Protein AF-A0AA44LPW7-F1 (afdb_monomer_lite)

Structure (mmCIF, N/CA/C/O backbone):
data_AF-A0AA44LPW7-F1
#
_entry.id   AF-A0AA44LPW7-F1
#
loop_
_atom_site.group_PDB
_atom_site.id
_atom_site.type_symbol
_atom_site.label_atom_id
_atom_site.label_alt_id
_atom_site.label_comp_id
_atom_site.label_asym_id
_atom_site.label_entity_id
_atom_site.label_seq_id
_atom_site.pdbx_PDB_ins_code
_atom_site.Cartn_x
_atom_site.Cartn_y
_atom_site.Cartn_z
_atom_site.occupancy
_atom_site.B_iso_or_equiv
_atom_site.auth_seq_id
_atom_site.auth_comp_id
_atom_site.auth_asym_id
_atom_site.auth_atom_id
_atom_site.pdbx_PDB_model_num
ATOM 1 N N . MET A 1 1 ? -0.218 4.046 -40.6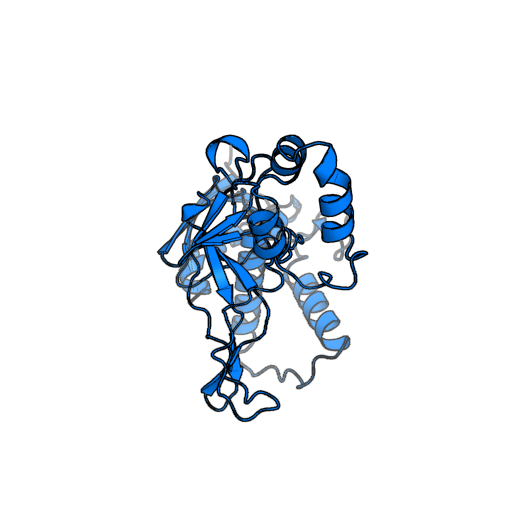38 1.00 47.25 1 MET A N 1
ATOM 2 C CA . MET A 1 1 ? 0.114 4.670 -39.337 1.00 47.25 1 MET A CA 1
ATOM 3 C C . MET A 1 1 ? 0.724 3.594 -38.455 1.00 47.25 1 MET A C 1
ATOM 5 O O . MET A 1 1 ? 0.079 2.575 -38.270 1.00 47.25 1 MET A O 1
ATOM 9 N N . ASN A 1 2 ? 1.957 3.763 -37.973 1.00 62.44 2 ASN A N 1
ATOM 10 C CA . ASN A 1 2 ? 2.559 2.783 -37.062 1.00 62.44 2 ASN A CA 1
ATOM 11 C C . ASN A 1 2 ? 1.964 2.950 -35.661 1.00 62.44 2 ASN A C 1
ATOM 13 O O . ASN A 1 2 ? 2.047 4.033 -35.081 1.00 62.44 2 ASN A O 1
ATOM 17 N N . THR A 1 3 ? 1.390 1.880 -35.116 1.00 84.25 3 THR A N 1
ATOM 18 C CA . THR A 1 3 ? 0.894 1.852 -33.737 1.00 84.25 3 THR A CA 1
ATOM 19 C C . THR A 1 3 ? 2.066 1.608 -32.788 1.00 84.25 3 THR A C 1
ATOM 21 O O . THR A 1 3 ? 2.524 0.477 -32.634 1.00 84.25 3 THR A O 1
ATOM 24 N N . TYR A 1 4 ? 2.570 2.680 -32.173 1.00 91.69 4 TYR A N 1
ATOM 25 C CA . TYR A 1 4 ? 3.691 2.626 -31.225 1.00 91.69 4 TYR A CA 1
ATOM 26 C C . TYR A 1 4 ? 3.268 2.294 -29.788 1.00 91.69 4 TYR A C 1
ATOM 28 O O . TYR A 1 4 ? 4.111 1.960 -28.971 1.00 91.69 4 TYR A O 1
ATOM 36 N N . LEU A 1 5 ? 1.981 2.380 -29.448 1.00 95.00 5 LEU A N 1
ATOM 37 C CA . LEU A 1 5 ? 1.506 2.036 -28.107 1.00 95.00 5 LEU A CA 1
ATOM 38 C C . LEU A 1 5 ? 1.088 0.568 -28.062 1.00 95.00 5 LEU A C 1
ATOM 40 O O . LEU A 1 5 ? 0.190 0.153 -28.796 1.00 95.00 5 LEU A O 1
ATOM 44 N N . LYS A 1 6 ? 1.731 -0.202 -27.188 1.00 95.50 6 LYS A N 1
ATOM 45 C CA . LYS A 1 6 ? 1.516 -1.640 -27.022 1.00 95.50 6 LYS A CA 1
ATOM 46 C C . LYS A 1 6 ? 0.872 -1.917 -25.663 1.00 95.50 6 LYS A C 1
ATOM 48 O O . LYS A 1 6 ? 1.513 -1.651 -24.644 1.00 95.50 6 LYS A O 1
ATOM 53 N N . PRO A 1 7 ? -0.401 -2.351 -25.620 1.00 96.06 7 PRO A N 1
ATOM 54 C CA . PRO A 1 7 ? -1.088 -2.659 -24.373 1.00 96.06 7 PRO A CA 1
ATOM 55 C C . PRO A 1 7 ? -0.791 -4.088 -23.899 1.00 96.06 7 PRO A C 1
ATOM 57 O O . PRO A 1 7 ? -0.703 -5.009 -24.703 1.00 96.06 7 PRO A O 1
ATOM 60 N N . PHE A 1 8 ? -0.719 -4.257 -22.583 1.00 96.19 8 PHE A N 1
ATOM 61 C CA . PHE A 1 8 ? -0.539 -5.512 -21.864 1.00 96.19 8 PHE A CA 1
ATOM 62 C C . PHE A 1 8 ? -1.493 -5.551 -20.668 1.00 96.19 8 PHE A C 1
ATOM 64 O O . PHE A 1 8 ? -1.752 -4.520 -20.042 1.00 96.19 8 PHE A O 1
ATOM 71 N N . GLU A 1 9 ? -1.965 -6.745 -20.324 1.00 95.94 9 GLU A N 1
ATOM 72 C CA . GLU A 1 9 ? -2.738 -7.000 -19.108 1.00 95.94 9 GLU A CA 1
ATOM 73 C C . GLU A 1 9 ? -1.869 -7.779 -18.121 1.00 95.94 9 GLU A C 1
ATOM 75 O O . GLU A 1 9 ? -1.464 -8.912 -18.380 1.00 95.94 9 GLU A O 1
ATOM 80 N N . LEU A 1 10 ? -1.554 -7.154 -16.988 1.00 95.44 10 LEU A N 1
ATOM 81 C CA . LEU A 1 10 ? -0.744 -7.741 -15.929 1.00 95.44 10 LEU A CA 1
ATOM 82 C C . LEU A 1 10 ? -1.655 -8.183 -14.787 1.00 95.44 10 LEU A C 1
ATOM 84 O O . LEU A 1 10 ? -2.284 -7.347 -14.142 1.00 95.44 10 LEU A O 1
ATOM 88 N N . THR A 1 11 ? -1.684 -9.484 -14.499 1.00 95.31 11 THR A N 1
ATOM 89 C CA . THR A 1 11 ? -2.409 -10.035 -13.345 1.00 95.31 11 THR A CA 1
ATOM 90 C C . THR A 1 11 ? -1.422 -10.498 -12.280 1.00 95.31 11 THR A C 1
ATOM 92 O O . THR A 1 11 ? -0.588 -11.365 -12.527 1.00 95.31 11 THR A O 1
ATOM 95 N N . LEU A 1 12 ? -1.525 -9.923 -11.085 1.00 94.50 12 LEU A N 1
ATOM 96 C CA . LEU A 1 12 ? -0.704 -10.248 -9.923 1.00 94.50 12 LEU A CA 1
ATOM 97 C C . LEU A 1 12 ? -1.547 -11.011 -8.905 1.00 94.50 12 LEU A C 1
ATOM 99 O O . LEU A 1 12 ? -2.633 -10.560 -8.547 1.00 94.50 12 LEU A O 1
ATOM 103 N N . ARG A 1 13 ? -1.041 -12.140 -8.406 1.00 95.81 13 ARG A N 1
ATOM 104 C CA . ARG A 1 13 ? -1.690 -12.918 -7.343 1.00 95.81 13 ARG A CA 1
ATOM 105 C C . ARG A 1 13 ? -0.867 -12.848 -6.064 1.00 95.81 13 ARG A C 1
ATOM 107 O O . ARG A 1 13 ? 0.304 -13.223 -6.055 1.00 95.81 13 ARG A O 1
ATOM 114 N N . CYS A 1 14 ? -1.479 -12.403 -4.973 1.00 95.62 14 CYS A N 1
ATOM 115 C CA . CYS A 1 14 ? -0.836 -12.364 -3.664 1.00 95.62 14 CYS A CA 1
ATOM 116 C C . CYS A 1 14 ? -0.626 -13.792 -3.143 1.00 95.62 14 CYS A C 1
ATOM 118 O O . CYS A 1 14 ? -1.591 -14.493 -2.854 1.00 95.62 14 CYS A O 1
ATOM 120 N N . LEU A 1 15 ? 0.623 -14.240 -3.003 1.00 95.31 15 LEU A N 1
ATOM 121 C CA . LEU A 1 15 ? 0.933 -15.534 -2.370 1.00 95.31 15 LEU A CA 1
ATOM 122 C C . LEU A 1 15 ? 1.006 -15.438 -0.839 1.00 95.31 15 LEU A C 1
ATOM 124 O O . LEU A 1 15 ? 0.806 -16.423 -0.138 1.00 95.31 15 LEU A O 1
ATOM 128 N N . GLY A 1 16 ? 1.262 -14.237 -0.325 1.00 94.31 16 GLY A N 1
ATOM 129 C CA . GLY A 1 16 ? 1.290 -13.912 1.095 1.00 94.31 16 GLY A CA 1
ATOM 130 C C . GLY A 1 16 ? 0.658 -12.542 1.354 1.00 94.31 16 GLY A C 1
ATOM 131 O O . GLY A 1 16 ? 0.215 -11.890 0.405 1.00 94.31 16 GLY A O 1
ATOM 132 N N . PRO A 1 17 ? 0.619 -12.088 2.619 1.00 95.38 17 PRO A N 1
ATOM 133 C CA . PRO A 1 17 ? 0.099 -10.770 2.963 1.00 95.38 17 PRO A CA 1
ATOM 134 C C . PRO A 1 17 ? 0.907 -9.644 2.304 1.00 95.38 17 PRO A C 1
ATOM 136 O O . PRO A 1 17 ? 2.122 -9.565 2.492 1.00 95.38 17 PRO A O 1
ATOM 139 N N . VAL A 1 18 ? 0.242 -8.747 1.570 1.00 96.75 18 VAL A N 1
ATOM 140 C CA . VAL A 1 18 ? 0.899 -7.607 0.899 1.00 96.75 18 VAL A CA 1
ATOM 141 C C . VAL A 1 18 ? 0.429 -6.286 1.498 1.00 96.75 18 VAL A C 1
ATOM 143 O O . VAL A 1 18 ? -0.751 -5.959 1.442 1.00 96.75 18 VAL A O 1
ATOM 146 N N . PHE A 1 19 ? 1.359 -5.501 2.042 1.00 96.69 19 PHE A N 1
ATOM 147 C CA . PHE A 1 19 ? 1.084 -4.173 2.595 1.00 96.69 19 PHE A CA 1
ATOM 148 C C . PHE A 1 19 ? 1.517 -3.065 1.630 1.00 96.69 19 PHE A C 1
ATOM 150 O O . PHE A 1 19 ? 2.686 -3.010 1.247 1.00 96.69 19 PHE A O 1
ATOM 157 N N . ILE A 1 20 ? 0.605 -2.142 1.317 1.00 97.12 20 ILE A N 1
ATOM 158 C CA . ILE A 1 20 ? 0.892 -0.881 0.622 1.00 97.12 20 ILE A CA 1
ATOM 159 C C . ILE A 1 20 ? 0.291 0.240 1.468 1.00 97.12 20 ILE A C 1
ATOM 161 O O . ILE A 1 20 ? -0.925 0.338 1.600 1.00 97.12 20 ILE A O 1
ATOM 165 N N . GLY A 1 21 ? 1.147 1.047 2.093 1.00 94.94 21 GLY A N 1
ATOM 166 C CA . GLY A 1 21 ? 0.712 2.015 3.099 1.00 94.94 21 GLY A CA 1
ATOM 167 C C . GLY A 1 21 ? 0.188 3.324 2.516 1.00 94.94 21 GLY A C 1
ATOM 168 O O . GLY A 1 21 ? 0.776 3.853 1.576 1.00 94.94 21 GLY A O 1
ATOM 169 N N . SER A 1 22 ? -0.853 3.885 3.139 1.00 94.38 22 SER A N 1
ATOM 170 C CA . SER A 1 22 ? -1.296 5.271 2.897 1.00 94.38 22 SER A CA 1
ATOM 171 C C . SER A 1 22 ? -0.423 6.318 3.600 1.00 94.38 22 SER A C 1
ATOM 173 O O . SER A 1 22 ? -0.449 7.489 3.240 1.00 94.38 22 SER A O 1
ATOM 175 N N . GLY A 1 23 ? 0.334 5.904 4.622 1.00 93.06 23 GLY A N 1
ATOM 176 C CA . GLY A 1 23 ? 1.009 6.801 5.567 1.00 93.06 23 GLY A CA 1
ATOM 177 C C . GLY A 1 23 ? 0.183 7.087 6.825 1.00 93.06 23 GLY A C 1
ATOM 178 O O . GLY A 1 23 ? 0.746 7.517 7.829 1.00 93.06 23 GLY A O 1
ATOM 179 N N . GLU A 1 24 ? -1.112 6.769 6.811 1.00 93.31 24 GLU A N 1
ATOM 180 C CA . GLU A 1 24 ? -1.975 6.865 7.985 1.00 93.31 24 GLU A CA 1
ATOM 181 C C . GLU A 1 24 ? -1.785 5.678 8.932 1.00 93.31 24 GLU A C 1
ATOM 183 O O . GLU A 1 24 ? -1.434 4.556 8.539 1.00 93.31 24 GLU A O 1
ATOM 188 N N . LYS A 1 25 ? -2.085 5.927 10.204 1.00 93.50 25 LYS A N 1
ATOM 189 C CA . LYS A 1 25 ? -2.151 4.908 11.243 1.00 93.50 25 LYS A CA 1
ATOM 190 C C . LYS A 1 25 ? -3.470 5.031 11.985 1.00 93.50 25 LYS A C 1
ATOM 192 O O . LYS A 1 25 ? -3.947 6.138 12.196 1.00 93.50 25 LYS A O 1
ATOM 197 N N . ARG A 1 26 ? -4.015 3.893 12.401 1.00 91.75 26 ARG A N 1
ATOM 198 C CA . ARG A 1 26 ? -5.188 3.789 13.265 1.00 91.75 26 ARG A CA 1
ATOM 199 C C . ARG A 1 26 ? -4.735 3.377 14.654 1.00 91.75 26 ARG A C 1
ATOM 201 O O . ARG A 1 26 ? -4.092 2.341 14.833 1.00 91.75 26 ARG A O 1
ATOM 208 N N . THR A 1 27 ? -5.021 4.221 15.626 1.00 90.38 27 THR A N 1
ATOM 209 C CA . THR A 1 27 ? -4.698 4.021 17.037 1.00 90.38 27 THR A CA 1
ATOM 210 C C . THR A 1 27 ? -5.754 3.149 17.710 1.00 90.38 27 THR A C 1
ATOM 212 O O . THR A 1 27 ? -6.869 3.006 17.213 1.00 90.38 27 THR A O 1
ATOM 215 N N . SER A 1 28 ? -5.442 2.594 18.884 1.00 88.81 28 SER A N 1
ATOM 216 C CA . SER A 1 28 ? -6.389 1.789 19.674 1.00 88.81 28 SER A CA 1
ATOM 217 C C . SER A 1 28 ? -7.668 2.532 20.085 1.00 88.81 28 SER A C 1
ATOM 219 O O . SER A 1 28 ? -8.612 1.895 20.551 1.00 88.81 28 SER A O 1
ATOM 221 N N . LYS A 1 29 ? -7.716 3.859 19.909 1.00 89.62 29 LYS A N 1
ATOM 222 C CA . LYS A 1 29 ? -8.873 4.725 20.179 1.00 89.62 29 LYS A CA 1
ATOM 223 C C . LYS A 1 29 ? -9.790 4.920 18.971 1.00 89.62 29 LYS A C 1
ATOM 225 O O . LYS A 1 29 ? -10.859 5.495 19.120 1.00 89.62 29 LYS A O 1
ATOM 230 N N . GLU A 1 30 ? -9.398 4.419 17.804 1.00 90.94 30 GLU A N 1
ATOM 231 C CA . GLU A 1 30 ? -10.126 4.586 16.539 1.00 90.94 30 GLU A CA 1
ATOM 232 C C . GLU A 1 30 ? -10.708 3.271 16.010 1.00 90.94 30 GLU A C 1
ATOM 234 O O . GLU A 1 30 ? -11.258 3.231 14.913 1.00 90.94 30 GLU A O 1
ATOM 239 N N . TYR A 1 31 ? -10.567 2.173 16.754 1.00 92.25 31 TYR A N 1
ATOM 240 C CA . TYR A 1 31 ? -11.125 0.888 16.357 1.00 92.25 31 TYR A CA 1
ATOM 241 C C . TYR A 1 31 ? -11.613 0.070 17.543 1.00 92.25 31 TYR A C 1
ATOM 243 O O . TYR A 1 31 ? -11.194 0.244 18.690 1.00 92.25 31 TYR A O 1
ATOM 251 N N . HIS A 1 32 ? -12.483 -0.881 17.233 1.00 90.62 32 HIS A N 1
ATOM 252 C CA . HIS A 1 32 ? -12.995 -1.863 18.169 1.00 90.62 32 HIS A CA 1
ATOM 253 C C . HIS A 1 32 ? -12.640 -3.271 17.702 1.00 90.62 32 HIS A C 1
ATOM 255 O O . HIS A 1 32 ? -12.778 -3.597 16.527 1.00 90.62 32 HIS A O 1
ATOM 261 N N . VAL A 1 33 ? -12.177 -4.111 18.626 1.00 89.06 33 VAL A N 1
ATOM 262 C CA . VAL A 1 33 ? -11.890 -5.522 18.344 1.00 89.06 33 VAL A CA 1
ATOM 263 C C . VAL A 1 33 ? -13.043 -6.371 18.860 1.00 89.06 33 VAL A C 1
ATOM 265 O O . VAL A 1 33 ? -13.285 -6.411 20.071 1.00 89.06 33 VAL A O 1
ATOM 268 N N . GLU A 1 34 ? -13.701 -7.081 17.948 1.00 84.88 34 GLU A N 1
ATOM 269 C CA . GLU A 1 34 ? -14.785 -8.016 18.236 1.00 84.88 34 GLU A CA 1
ATOM 270 C C . GLU A 1 34 ? -14.462 -9.381 17.615 1.00 84.88 34 GLU A C 1
ATOM 272 O O . GLU A 1 34 ? -14.354 -9.529 16.399 1.00 84.88 34 GLU A O 1
ATOM 277 N N . GLY A 1 35 ? -14.245 -10.390 18.463 1.00 85.56 35 GLY A N 1
ATOM 278 C CA . GLY A 1 35 ? -13.864 -11.731 18.013 1.00 85.56 35 GLY A CA 1
ATOM 279 C C . GLY A 1 35 ? -12.550 -11.744 17.222 1.00 85.56 35 GLY A C 1
ATOM 280 O O . GLY A 1 35 ? -11.497 -11.384 17.753 1.00 85.56 35 GLY A O 1
ATOM 281 N N . ASP A 1 36 ? -12.619 -12.192 15.966 1.00 88.44 36 ASP A N 1
ATOM 282 C CA . ASP A 1 36 ? -11.507 -12.249 15.012 1.00 88.44 36 ASP A CA 1
ATOM 283 C C . ASP A 1 36 ? -11.500 -11.070 14.024 1.00 88.44 36 ASP A C 1
ATOM 285 O O . ASP A 1 36 ? -10.832 -11.136 12.992 1.00 88.44 36 ASP A O 1
ATOM 289 N N . ARG A 1 37 ? -12.235 -9.989 14.310 1.00 91.31 37 ARG A N 1
ATOM 290 C CA . ARG A 1 37 ? -12.355 -8.817 13.435 1.00 91.31 37 ARG A CA 1
ATOM 291 C C . ARG A 1 37 ? -12.034 -7.526 14.167 1.00 91.31 37 ARG A C 1
ATOM 293 O O . ARG A 1 37 ? -12.178 -7.402 15.384 1.00 91.31 37 ARG A O 1
ATOM 300 N N . VAL A 1 38 ? -11.591 -6.553 13.385 1.00 92.75 38 VAL A N 1
ATOM 301 C CA . VAL A 1 38 ? -11.412 -5.171 13.814 1.00 92.75 38 VAL A CA 1
ATOM 302 C C . VAL A 1 38 ? -12.365 -4.304 13.020 1.00 92.75 38 VAL A C 1
ATOM 304 O O . VAL A 1 38 ? -12.318 -4.302 11.791 1.00 92.75 38 VAL A O 1
ATOM 307 N N . TYR A 1 39 ? -13.217 -3.586 13.736 1.00 93.62 39 TYR A N 1
ATOM 308 C CA . TYR A 1 39 ? -14.146 -2.616 13.190 1.00 93.62 39 TYR A CA 1
ATOM 309 C C . TYR A 1 39 ? -13.567 -1.206 13.327 1.00 93.62 39 TYR A C 1
ATOM 311 O O . TYR A 1 39 ? -13.191 -0.786 14.426 1.00 93.62 39 TYR A O 1
ATOM 319 N N . PHE A 1 40 ? -13.501 -0.489 12.208 1.00 94.12 40 PHE A N 1
ATOM 320 C CA . PHE A 1 40 ? -13.061 0.900 12.114 1.00 94.12 40 PHE A CA 1
ATOM 321 C C . PHE A 1 40 ? -14.278 1.786 11.822 1.00 94.12 40 PHE A C 1
ATOM 323 O O . PHE A 1 40 ? -14.663 1.884 10.653 1.00 94.12 40 PHE A O 1
ATOM 330 N N . PRO A 1 41 ? -14.912 2.394 12.842 1.00 94.25 41 PRO A N 1
ATOM 331 C CA . PRO A 1 41 ? -16.023 3.317 12.635 1.00 94.25 41 PRO A CA 1
ATOM 332 C C . PRO A 1 41 ? -15.562 4.626 11.986 1.00 94.25 41 PRO A C 1
ATOM 334 O O . PRO A 1 41 ? -14.406 5.036 12.102 1.00 94.25 41 PRO A O 1
ATOM 337 N N . ASP A 1 42 ? -16.498 5.321 11.348 1.00 93.81 42 ASP A N 1
ATOM 338 C CA . ASP A 1 42 ? -16.338 6.735 11.030 1.00 93.81 42 ASP A CA 1
ATOM 339 C C . ASP A 1 42 ? -16.404 7.548 12.331 1.00 93.81 42 ASP A C 1
ATOM 341 O O . ASP A 1 42 ? -17.424 7.567 13.028 1.00 93.81 42 ASP A O 1
ATOM 345 N N . MET A 1 43 ? -15.290 8.191 12.683 1.00 92.44 43 MET A N 1
ATOM 346 C CA . MET A 1 43 ? -15.152 8.892 13.960 1.00 92.44 43 MET A CA 1
ATOM 347 C C . MET A 1 43 ? -16.018 10.153 14.043 1.00 92.44 43 MET A C 1
ATOM 349 O O . MET A 1 43 ? -16.418 10.531 15.144 1.00 92.44 43 MET A O 1
ATOM 353 N N . GLU A 1 44 ? -16.343 10.786 12.913 1.00 92.81 44 GLU A N 1
ATOM 354 C CA . GLU A 1 44 ? -17.211 11.965 12.884 1.00 92.81 44 GLU A CA 1
ATOM 355 C C . GLU A 1 44 ? -18.662 11.559 13.140 1.00 92.81 44 GLU A C 1
ATOM 357 O O . GLU A 1 44 ? -19.338 12.147 13.989 1.00 92.81 44 GLU A O 1
ATOM 362 N N . LEU A 1 45 ? -19.122 10.498 12.469 1.00 93.62 45 LEU A N 1
ATOM 363 C CA . LEU A 1 45 ? -20.458 9.941 12.688 1.00 93.62 45 LEU A CA 1
ATOM 364 C C . LEU A 1 45 ? -20.606 9.368 14.098 1.00 93.62 45 LEU A C 1
ATOM 366 O O . LEU A 1 45 ? -21.645 9.560 14.733 1.00 93.62 45 LEU A O 1
ATOM 370 N N . LEU A 1 46 ? -19.563 8.707 14.609 1.00 93.50 46 LEU A N 1
ATOM 371 C CA . LEU A 1 46 ? -19.529 8.243 15.991 1.00 93.50 46 LEU A CA 1
ATOM 372 C C . LEU A 1 46 ? -19.658 9.421 16.963 1.00 93.50 46 LEU A C 1
ATOM 374 O O . LEU A 1 46 ? -20.503 9.381 17.852 1.00 93.50 46 LEU A O 1
ATOM 378 N N . TYR A 1 47 ? -18.872 10.487 16.785 1.00 93.62 47 TYR A N 1
ATOM 379 C CA . TYR A 1 47 ? -18.923 11.662 17.658 1.00 93.62 47 TYR A CA 1
ATOM 380 C C . TYR A 1 47 ? -20.283 12.376 17.620 1.00 93.62 47 TYR A C 1
ATOM 382 O O . TYR A 1 47 ? -20.775 12.833 18.656 1.00 93.62 47 TYR A O 1
ATOM 390 N N . ALA A 1 48 ? -20.926 12.434 16.450 1.00 92.31 48 ALA A N 1
ATOM 391 C CA . ALA A 1 48 ? -22.258 13.011 16.301 1.00 92.31 48 ALA A CA 1
ATOM 392 C C . ALA A 1 48 ? -23.327 12.255 17.115 1.00 92.31 48 ALA A C 1
ATOM 394 O O . ALA A 1 48 ? -24.193 12.897 17.717 1.00 92.31 48 ALA A O 1
ATOM 395 N N . ASP A 1 49 ? -23.233 10.922 17.179 1.00 91.62 49 ASP A N 1
ATOM 396 C CA . ASP A 1 49 ? -24.145 10.040 17.927 1.00 91.62 49 ASP A CA 1
ATOM 397 C C . ASP A 1 49 ? -23.884 10.058 19.449 1.00 91.62 49 ASP A C 1
ATOM 399 O O . ASP A 1 49 ? -24.738 9.657 20.242 1.00 91.62 49 ASP A O 1
ATOM 403 N N . ILE A 1 50 ? -22.729 10.573 19.899 1.00 92.69 50 ILE A N 1
ATOM 404 C CA . ILE A 1 50 ? -22.425 10.707 21.330 1.00 92.69 50 ILE A CA 1
ATOM 405 C C . ILE A 1 50 ? -23.318 11.793 21.968 1.00 92.69 50 ILE A C 1
ATOM 407 O O . ILE A 1 50 ? -23.314 12.952 21.522 1.00 92.69 50 ILE A O 1
ATOM 411 N N . PRO A 1 51 ? -24.022 11.478 23.081 1.00 92.25 51 PRO A N 1
ATOM 412 C CA . PRO A 1 51 ? -24.818 12.453 23.821 1.00 92.25 51 PRO A CA 1
ATOM 413 C C . PRO A 1 51 ? -23.996 13.669 24.262 1.00 92.25 51 PRO A C 1
ATOM 415 O O . PRO A 1 51 ? -22.879 13.524 24.760 1.00 92.25 51 PRO A O 1
ATOM 418 N N . ALA A 1 52 ? -24.571 14.873 24.167 1.00 92.19 52 ALA A N 1
ATOM 419 C CA . ALA A 1 52 ? -23.859 16.133 24.416 1.00 92.19 52 ALA A CA 1
ATOM 420 C C . ALA A 1 52 ? -23.119 16.184 25.770 1.00 92.19 52 ALA A C 1
ATOM 422 O O . ALA A 1 52 ? -21.989 16.663 25.837 1.00 92.19 52 ALA A O 1
ATOM 423 N N . HIS A 1 53 ? -23.709 15.627 26.833 1.00 91.25 53 HIS A N 1
ATOM 424 C CA . HIS A 1 53 ? -23.104 15.591 28.170 1.00 91.25 53 HIS A CA 1
ATOM 425 C C . HIS A 1 53 ? -21.870 14.669 28.279 1.00 91.25 53 HIS A C 1
ATOM 427 O O . HIS A 1 53 ? -21.107 14.798 29.231 1.00 91.25 53 HIS A O 1
ATOM 433 N N . LYS A 1 54 ? -21.642 13.770 27.309 1.00 91.25 54 LYS A N 1
ATOM 434 C CA . LYS A 1 54 ? -20.494 12.842 27.258 1.00 91.25 54 LYS A CA 1
ATOM 435 C C . LYS A 1 54 ? -19.387 13.287 26.301 1.00 91.25 54 LYS A C 1
ATOM 437 O O . LYS A 1 54 ? -18.275 12.775 26.393 1.00 91.25 54 LYS A O 1
ATOM 442 N N . ARG A 1 55 ? -19.644 14.266 25.424 1.00 91.44 55 ARG A N 1
ATOM 443 C CA . ARG A 1 55 ? -18.677 14.724 24.405 1.00 91.44 55 ARG A CA 1
ATOM 444 C C . ARG A 1 55 ? -17.366 15.231 25.002 1.00 91.44 55 ARG A C 1
ATOM 446 O O . ARG A 1 55 ? -16.308 14.823 24.548 1.00 91.44 55 ARG A O 1
ATOM 453 N N . LYS A 1 56 ? -17.426 16.007 26.091 1.00 91.19 56 LYS A N 1
ATOM 454 C CA . LYS A 1 56 ? -16.218 16.472 26.801 1.00 91.19 56 LYS A CA 1
ATOM 455 C C . LYS A 1 56 ? -15.364 15.319 27.336 1.00 91.19 56 LYS A C 1
ATOM 457 O O . LYS A 1 56 ? -14.142 15.382 27.276 1.00 91.19 56 LYS A O 1
ATOM 462 N N . SER A 1 57 ? -16.002 14.261 27.847 1.00 90.44 57 SER A N 1
ATOM 463 C CA . SER A 1 57 ? -15.288 13.059 28.297 1.00 90.44 57 SER A CA 1
ATOM 464 C C . SER A 1 57 ? -14.660 12.315 27.117 1.00 90.44 57 SER A C 1
ATOM 466 O O . SER A 1 57 ? -13.528 11.855 27.232 1.00 90.44 57 SER A O 1
ATOM 468 N N . PHE A 1 58 ? -15.349 12.245 25.973 1.00 90.12 58 PHE A N 1
ATOM 469 C CA . PHE A 1 58 ? -14.798 11.643 24.759 1.00 90.12 58 PHE A CA 1
ATOM 470 C C . PHE A 1 58 ? -13.595 12.420 24.216 1.00 90.12 58 PHE A C 1
ATOM 472 O O . PHE A 1 58 ? -12.573 11.826 23.892 1.00 90.12 58 PHE A O 1
ATOM 479 N N . GLU A 1 59 ? -13.683 13.749 24.158 1.00 90.62 59 GLU A N 1
ATOM 480 C CA . GLU A 1 59 ? -12.579 14.616 23.734 1.00 90.62 59 GLU A CA 1
ATOM 481 C C . GLU A 1 59 ? -11.358 14.446 24.640 1.00 90.62 59 GLU A C 1
ATOM 483 O O . GLU A 1 59 ? -10.249 14.262 24.144 1.00 90.62 59 GLU A O 1
ATOM 488 N N . ALA A 1 60 ? -11.554 14.428 25.964 1.00 88.44 60 AL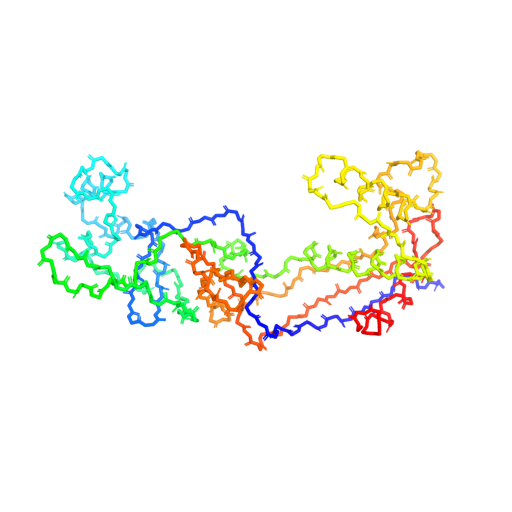A A N 1
ATOM 489 C CA . ALA A 1 60 ? -10.473 14.191 26.919 1.00 88.44 60 ALA A CA 1
ATOM 490 C C . ALA A 1 60 ? -9.845 12.794 26.760 1.00 88.44 60 ALA A C 1
ATOM 492 O O . ALA A 1 60 ? -8.621 12.639 26.832 1.00 88.44 60 ALA A O 1
ATOM 493 N N . PHE A 1 61 ? -10.678 11.786 26.482 1.00 88.00 61 PHE A N 1
ATOM 494 C CA . PHE A 1 61 ? -10.229 10.437 26.160 1.00 88.00 61 PHE A CA 1
ATOM 495 C C . PHE A 1 61 ? -9.372 10.424 24.889 1.00 88.00 61 PHE A C 1
ATOM 497 O O . PHE A 1 61 ? -8.257 9.910 24.930 1.00 88.00 61 PHE A O 1
ATOM 504 N N . VAL A 1 62 ? -9.831 11.010 23.781 1.00 86.88 62 VAL A N 1
ATOM 505 C CA . VAL A 1 62 ? -9.079 11.041 22.512 1.00 86.88 62 VAL A CA 1
ATOM 506 C C . VAL A 1 62 ? -7.774 11.835 22.653 1.00 86.88 62 VAL A C 1
ATOM 508 O O . VAL A 1 62 ? -6.736 11.392 22.167 1.00 86.88 62 VAL A O 1
ATOM 511 N N . MET A 1 63 ? -7.794 12.953 23.385 1.00 85.12 63 MET A N 1
ATOM 512 C CA . MET A 1 63 ? -6.630 13.824 23.601 1.00 85.12 63 MET A CA 1
ATOM 513 C C . MET A 1 63 ? -5.614 13.291 24.625 1.00 85.12 63 MET A C 1
ATOM 515 O O . MET A 1 63 ? -4.586 13.927 24.846 1.00 85.12 63 MET A O 1
ATOM 519 N N . ASN A 1 64 ? -5.869 12.139 25.256 1.00 78.81 64 ASN A N 1
ATOM 520 C CA . ASN A 1 64 ? -5.042 11.586 26.340 1.00 78.81 64 ASN A CA 1
ATOM 521 C C . ASN A 1 64 ? -4.866 12.530 27.542 1.00 78.81 64 ASN A C 1
ATOM 523 O O . ASN A 1 64 ? -3.888 12.412 28.279 1.00 78.81 64 ASN A O 1
ATOM 527 N N . THR A 1 65 ? -5.791 13.466 27.753 1.00 66.88 65 THR A N 1
ATOM 528 C CA . THR A 1 65 ? -5.732 14.388 28.897 1.00 66.88 65 THR A CA 1
ATOM 529 C C . THR A 1 65 ? -6.326 13.772 30.161 1.00 66.88 65 THR A C 1
ATOM 531 O O . THR A 1 65 ? -6.087 14.266 31.261 1.00 66.88 65 THR A O 1
ATOM 534 N N . ASP A 1 66 ? -7.037 12.652 30.022 1.00 60.69 66 ASP A N 1
ATOM 535 C CA . ASP A 1 66 ? -7.499 11.827 31.131 1.00 60.69 66 ASP A CA 1
ATOM 536 C C . ASP A 1 66 ? -6.399 10.831 31.551 1.00 60.69 66 ASP A C 1
ATOM 538 O O . ASP A 1 66 ? -6.217 9.765 30.951 1.00 60.69 66 ASP A O 1
ATOM 542 N N . GLY A 1 67 ? -5.617 11.208 32.569 1.00 58.41 67 GLY A N 1
ATOM 543 C CA . GLY A 1 67 ? -4.429 10.474 33.027 1.00 58.41 67 GLY A CA 1
ATOM 544 C C . GLY A 1 67 ? -4.679 9.011 33.424 1.00 58.41 67 GLY A C 1
ATOM 545 O O . GLY A 1 67 ? -3.740 8.216 33.406 1.00 58.41 67 GLY A O 1
ATOM 546 N N . ALA A 1 68 ? -5.926 8.628 33.721 1.00 57.91 68 ALA A N 1
ATOM 547 C CA . ALA A 1 68 ? -6.306 7.243 34.007 1.00 57.91 68 ALA A CA 1
ATOM 548 C C . ALA A 1 68 ? -6.542 6.391 32.738 1.00 57.91 68 ALA A C 1
ATOM 550 O O . ALA A 1 68 ? -6.415 5.169 32.796 1.00 57.91 68 ALA A O 1
ATOM 551 N N . GLN A 1 69 ? -6.848 7.013 31.588 1.00 57.25 69 GLN A N 1
ATOM 552 C CA . GLN A 1 69 ? -7.241 6.348 30.330 1.00 57.25 69 GLN A CA 1
ATOM 553 C C . GLN A 1 69 ? -6.326 6.675 29.134 1.00 57.25 69 GLN A C 1
ATOM 555 O O . GLN A 1 69 ? -6.659 6.401 27.974 1.00 57.25 69 GLN A O 1
ATOM 560 N N . ALA A 1 70 ? -5.133 7.220 29.382 1.00 60.34 70 ALA A N 1
ATOM 561 C CA . ALA A 1 70 ? -4.196 7.624 28.329 1.00 60.34 70 ALA A CA 1
ATOM 562 C C . ALA A 1 70 ? -3.815 6.488 27.351 1.00 60.34 70 ALA A C 1
ATOM 564 O O . ALA A 1 70 ? -3.487 6.749 26.200 1.00 60.34 70 ALA A O 1
ATOM 565 N N . THR A 1 71 ? -3.896 5.220 27.770 1.00 66.62 71 THR A N 1
ATOM 566 C CA . THR A 1 71 ? -3.593 4.050 26.914 1.00 66.62 71 THR A CA 1
ATOM 567 C C . THR A 1 71 ? -4.792 3.134 26.659 1.00 66.62 71 THR A C 1
ATOM 569 O O . THR A 1 71 ? -4.647 2.102 26.000 1.00 66.62 71 THR A O 1
ATOM 572 N N . ALA A 1 72 ? -5.972 3.506 27.159 1.00 79.25 72 ALA A N 1
ATOM 573 C CA . ALA A 1 72 ? -7.175 2.692 27.060 1.00 79.25 72 ALA A CA 1
ATOM 574 C C . ALA A 1 72 ? -7.686 2.637 25.601 1.00 79.25 72 ALA A C 1
ATOM 576 O O . ALA A 1 72 ? -7.729 3.673 24.930 1.00 79.25 72 ALA A O 1
ATOM 577 N N . PRO A 1 73 ? -8.050 1.454 25.071 1.00 86.50 73 PRO A N 1
ATOM 578 C CA . PRO A 1 73 ? -8.672 1.318 23.758 1.00 86.50 73 PRO A CA 1
ATOM 579 C C . PRO A 1 73 ? -10.093 1.896 23.741 1.00 86.50 73 PRO A C 1
ATOM 581 O O . PRO A 1 73 ? -10.740 1.997 24.782 1.00 86.50 73 PRO A O 1
ATOM 584 N N . LEU A 1 74 ? -10.625 2.182 22.547 1.00 88.56 74 LEU A N 1
ATOM 585 C CA . LEU A 1 74 ? -11.973 2.739 22.344 1.00 88.56 74 LEU A CA 1
ATOM 586 C C . LEU A 1 74 ? -13.049 1.968 23.119 1.00 88.56 74 LEU A C 1
ATOM 588 O O . LEU A 1 74 ? -13.933 2.570 23.723 1.00 88.56 74 LEU A O 1
ATOM 592 N N . LYS A 1 75 ? -12.925 0.633 23.148 1.00 87.25 75 LYS A N 1
ATOM 593 C CA . LYS A 1 75 ? -13.808 -0.283 23.883 1.00 87.25 75 LYS A CA 1
ATOM 594 C C . LYS A 1 75 ? -14.017 0.126 25.348 1.00 87.25 75 LYS A C 1
ATOM 596 O O . LYS A 1 75 ? -15.147 0.118 25.824 1.00 87.25 75 LYS A O 1
ATOM 601 N N . GLU A 1 76 ? -12.942 0.503 26.036 1.00 86.88 76 GLU A N 1
ATOM 602 C CA . GLU A 1 76 ? -12.976 0.842 27.464 1.00 86.88 76 GLU A CA 1
ATOM 603 C C . GLU A 1 76 ? -13.674 2.176 27.738 1.00 86.88 76 GLU A C 1
ATOM 605 O O . GLU A 1 76 ? -14.147 2.393 28.851 1.00 86.88 76 GLU A O 1
ATOM 610 N N . TRP A 1 77 ? -13.794 3.044 26.731 1.00 89.75 77 TRP A N 1
ATOM 611 C CA . TRP A 1 77 ? -14.582 4.264 26.847 1.00 89.75 77 TRP A CA 1
ATOM 612 C C . TRP A 1 77 ? -16.050 4.046 26.454 1.00 89.75 77 TRP A C 1
ATOM 614 O O . TRP A 1 77 ? -16.943 4.528 27.152 1.00 89.75 77 TRP A O 1
ATOM 624 N N . VAL A 1 78 ? -16.330 3.306 25.374 1.00 89.56 78 VAL A N 1
ATOM 625 C CA . VAL A 1 78 ? -17.707 3.135 24.864 1.00 89.56 78 VAL A CA 1
ATOM 626 C C . VAL A 1 78 ? -18.590 2.280 25.779 1.00 89.56 78 VAL A C 1
ATOM 628 O O . VAL A 1 78 ? -19.760 2.618 25.962 1.00 89.56 78 VAL A O 1
ATOM 631 N N . GLU A 1 79 ? -18.044 1.223 26.398 1.00 87.44 79 GLU A N 1
ATOM 632 C CA . GLU A 1 79 ? -18.820 0.301 27.244 1.00 87.44 79 GLU A CA 1
ATOM 633 C C . GLU A 1 79 ? -19.391 0.989 28.502 1.00 87.44 79 GLU A C 1
ATOM 635 O O . GLU A 1 79 ? -20.612 0.955 28.677 1.00 87.44 79 GLU A O 1
ATOM 640 N N . PRO A 1 80 ? -18.597 1.687 29.347 1.00 88.56 80 PRO A N 1
ATOM 641 C CA . PRO A 1 80 ? -19.132 2.372 30.530 1.00 88.56 80 PRO A CA 1
ATOM 642 C C . PRO A 1 80 ? -20.062 3.534 30.179 1.00 88.56 80 PRO A C 1
ATOM 644 O O . PRO A 1 80 ? -20.963 3.878 30.941 1.00 88.56 80 PRO A O 1
ATOM 647 N N . ASN A 1 81 ? -19.856 4.144 29.009 1.00 86.88 81 ASN A N 1
ATOM 648 C CA . ASN A 1 81 ? -20.677 5.244 28.526 1.00 86.88 81 ASN A CA 1
ATOM 649 C C . ASN A 1 81 ? -21.940 4.778 27.790 1.00 86.88 81 ASN A C 1
ATOM 651 O O . ASN A 1 81 ? -22.693 5.638 27.329 1.00 86.88 81 ASN A O 1
ATOM 655 N N . ALA A 1 82 ? -22.212 3.471 27.703 1.00 87.19 82 ALA A N 1
ATOM 656 C CA . ALA A 1 82 ? -23.366 2.911 26.995 1.00 87.19 82 ALA A CA 1
ATOM 657 C C . ALA A 1 82 ? -23.513 3.444 25.552 1.00 87.19 82 ALA A C 1
ATOM 659 O O . ALA A 1 82 ? -24.625 3.636 25.058 1.00 87.19 82 ALA A O 1
ATOM 660 N N . VAL A 1 83 ? -22.386 3.714 24.885 1.00 86.31 83 VAL A N 1
ATOM 661 C CA . VAL A 1 83 ? -22.349 4.103 23.471 1.00 86.31 83 VAL A CA 1
ATOM 662 C C . VAL A 1 83 ? -22.209 2.824 22.657 1.00 86.31 83 VAL A C 1
ATOM 664 O O . VAL A 1 83 ? -21.204 2.123 22.753 1.00 86.31 83 VAL A O 1
ATOM 667 N N . LYS A 1 84 ? -23.235 2.481 21.877 1.00 87.19 84 LYS A N 1
ATOM 668 C CA . LYS A 1 84 ? -23.224 1.271 21.052 1.00 87.19 84 LYS A CA 1
ATOM 669 C C . LYS A 1 84 ? -22.583 1.580 19.708 1.00 87.19 84 LYS A C 1
ATOM 671 O O . LYS A 1 84 ? -23.130 2.394 18.983 1.00 87.19 84 LYS A O 1
ATOM 676 N N . LEU A 1 85 ? -21.496 0.894 19.360 1.00 88.12 85 LEU A N 1
ATOM 677 C CA . LEU A 1 85 ? -20.940 0.924 18.006 1.00 88.12 85 LEU A CA 1
ATOM 678 C C . LEU A 1 85 ? -21.884 0.171 17.060 1.00 88.12 85 LEU A C 1
ATOM 680 O O . LEU A 1 85 ? -22.147 -1.014 17.260 1.00 88.12 85 LEU A O 1
ATOM 684 N N . ASP A 1 86 ? -22.430 0.872 16.071 1.00 86.94 86 ASP A N 1
ATOM 685 C CA . ASP A 1 86 ? -23.405 0.337 15.124 1.00 86.94 86 ASP A CA 1
ATOM 686 C C . ASP A 1 86 ? -22.918 0.584 13.688 1.00 86.94 86 ASP A C 1
ATOM 688 O O . ASP A 1 86 ? -22.979 1.726 13.219 1.00 86.94 86 ASP A O 1
ATOM 692 N N . PRO A 1 87 ? -22.478 -0.462 12.961 1.00 86.94 87 PRO A N 1
ATOM 693 C CA . PRO A 1 87 ? -22.033 -0.341 11.573 1.00 86.94 87 PRO A CA 1
ATOM 694 C C . PRO A 1 87 ? -23.047 0.323 10.633 1.00 86.94 87 PRO A C 1
ATOM 696 O O . PRO A 1 87 ? -22.648 0.950 9.651 1.00 86.94 87 PRO A O 1
ATOM 699 N N . ALA A 1 88 ? -24.351 0.244 10.928 1.00 88.75 88 ALA A N 1
ATOM 700 C CA . ALA A 1 88 ? -25.378 0.903 10.124 1.00 88.75 88 ALA A CA 1
ATOM 701 C C . ALA A 1 88 ? -25.383 2.432 10.306 1.00 88.75 88 ALA A C 1
ATOM 703 O O . ALA A 1 88 ? -25.683 3.163 9.360 1.00 88.75 88 ALA A O 1
ATOM 704 N N . LYS A 1 89 ? -25.039 2.927 11.502 1.00 89.94 89 LYS A N 1
ATOM 705 C CA . LYS A 1 89 ? -25.013 4.364 11.824 1.00 89.94 89 LYS A CA 1
ATOM 706 C C . LYS A 1 89 ? -23.639 4.985 11.621 1.00 89.94 89 LYS A C 1
ATOM 708 O O . LYS A 1 89 ? -23.525 6.061 11.043 1.00 89.94 89 LYS A O 1
ATOM 713 N N . HIS A 1 90 ? -22.603 4.306 12.100 1.00 90.81 90 HIS A N 1
ATOM 714 C CA . HIS A 1 90 ? -21.230 4.812 12.136 1.00 90.81 90 HIS A CA 1
ATOM 715 C C . HIS A 1 90 ? -20.428 4.413 10.899 1.00 90.81 90 HIS A C 1
ATOM 717 O O . HIS A 1 90 ? -19.241 4.709 10.824 1.00 90.81 90 HIS A O 1
ATOM 723 N N . ARG A 1 91 ? -21.068 3.760 9.916 1.00 89.31 91 ARG A N 1
ATOM 724 C CA . ARG A 1 91 ? -20.452 3.317 8.658 1.00 89.31 91 ARG A CA 1
ATOM 725 C C . ARG A 1 91 ? -19.123 2.606 8.928 1.00 89.31 91 ARG A C 1
ATOM 727 O O . ARG A 1 91 ? -19.058 1.741 9.796 1.00 89.31 91 ARG A O 1
ATOM 734 N N . GLY A 1 92 ? -18.067 2.957 8.201 1.00 90.19 92 GLY A N 1
ATOM 735 C CA . GLY A 1 92 ? -16.757 2.359 8.379 1.00 90.19 92 GLY A CA 1
ATOM 736 C C . GLY A 1 92 ? -16.625 1.002 7.698 1.00 90.19 92 GLY A C 1
ATOM 737 O O . GLY A 1 92 ? -17.331 0.686 6.738 1.00 90.19 92 GLY A O 1
ATOM 738 N N . TYR A 1 93 ? -15.665 0.216 8.166 1.00 93.25 93 TYR A N 1
ATOM 739 C CA . TYR A 1 93 ? -15.360 -1.088 7.590 1.00 93.25 93 TYR A CA 1
ATOM 740 C C . TYR A 1 93 ? -14.773 -2.030 8.630 1.00 93.25 93 TYR A C 1
ATOM 742 O O . TYR A 1 93 ? -14.222 -1.617 9.650 1.00 93.25 93 TYR A O 1
ATOM 750 N N . GLU A 1 94 ? -14.875 -3.319 8.335 1.00 93.38 94 GLU A N 1
ATOM 751 C CA . GLU A 1 94 ? -14.301 -4.376 9.149 1.00 93.38 94 GLU A CA 1
ATOM 752 C C . GLU A 1 94 ? -13.183 -5.081 8.400 1.00 93.38 94 GLU A C 1
ATOM 754 O O . GLU A 1 94 ? -13.272 -5.331 7.195 1.00 93.38 94 GLU A O 1
ATOM 759 N N . VAL A 1 95 ? -12.146 -5.450 9.141 1.00 94.69 95 VAL A N 1
ATOM 760 C CA . VAL A 1 95 ? -11.015 -6.211 8.624 1.00 94.69 95 VAL A CA 1
ATOM 761 C C . VAL A 1 95 ? -10.792 -7.423 9.513 1.00 94.69 95 VAL A C 1
ATOM 763 O O . VAL A 1 95 ? -10.785 -7.327 10.742 1.00 94.69 95 VAL A O 1
ATOM 766 N N . LYS A 1 96 ? -10.604 -8.587 8.891 1.00 94.56 96 LYS A N 1
ATOM 767 C CA . LYS A 1 96 ? -10.315 -9.821 9.619 1.00 94.56 96 LYS A CA 1
ATOM 768 C C . LYS A 1 96 ? -8.903 -9.779 10.201 1.00 94.56 96 LYS A C 1
ATOM 770 O O . LYS A 1 96 ? -7.952 -9.375 9.535 1.00 94.56 96 LYS A O 1
ATOM 775 N N . ILE A 1 97 ? -8.745 -10.250 11.427 1.00 91.88 97 ILE A N 1
ATOM 776 C CA . ILE A 1 97 ? -7.446 -10.478 12.048 1.00 91.88 97 ILE A CA 1
ATOM 777 C C . ILE A 1 97 ? -6.840 -11.742 11.429 1.00 91.88 97 ILE A C 1
ATOM 779 O O . ILE A 1 97 ? -7.420 -12.826 11.492 1.00 91.88 97 ILE A O 1
ATOM 783 N N . GLY A 1 98 ? -5.687 -11.587 10.779 1.00 86.81 98 GLY A N 1
ATOM 784 C CA . GLY A 1 98 ? -4.909 -12.695 10.234 1.00 86.81 98 GLY A CA 1
ATOM 785 C C . GLY A 1 98 ? -4.047 -13.368 11.304 1.00 86.81 98 GLY A C 1
ATOM 786 O O . GLY A 1 98 ? -4.355 -13.353 12.495 1.00 86.81 98 GLY A O 1
ATOM 787 N N . SER A 1 99 ? -2.924 -13.951 10.886 1.00 75.25 99 SER A N 1
ATOM 788 C CA . SER A 1 99 ? -1.971 -14.566 11.814 1.00 75.25 99 SER A CA 1
ATOM 789 C C . SER A 1 99 ? -1.252 -13.496 12.641 1.00 75.25 99 SER A C 1
ATOM 791 O O . SER A 1 99 ? -0.449 -12.722 12.116 1.00 75.25 99 SER A O 1
ATOM 793 N N . ILE A 1 100 ? -1.541 -13.466 13.940 1.00 78.94 100 ILE A N 1
ATOM 794 C CA . ILE A 1 100 ? -0.866 -12.630 14.936 1.00 78.94 100 ILE A CA 1
ATOM 795 C C . ILE A 1 100 ? -0.326 -13.551 16.022 1.00 78.94 100 ILE A C 1
ATOM 797 O O . ILE A 1 100 ? -1.064 -14.402 16.527 1.00 78.94 100 ILE A O 1
ATOM 801 N N . GLU A 1 101 ? 0.942 -13.386 16.405 1.00 69.06 101 GLU A N 1
ATOM 802 C CA . GLU A 1 101 ? 1.458 -14.122 17.552 1.00 69.06 101 GLU A CA 1
ATOM 803 C C . GLU A 1 101 ? 0.850 -13.542 18.837 1.00 69.06 101 GLU A C 1
ATOM 805 O O . GLU A 1 101 ? 0.997 -12.346 19.122 1.00 69.06 101 GLU A O 1
ATOM 810 N N . PRO A 1 102 ? 0.168 -14.359 19.662 1.00 61.44 102 PRO A N 1
ATOM 811 C CA . PRO A 1 102 ? -0.253 -13.898 20.971 1.00 61.44 102 PRO A CA 1
ATOM 812 C C . PRO A 1 102 ? 0.995 -13.511 21.767 1.00 61.44 102 PRO A C 1
ATOM 814 O O . PRO A 1 102 ? 1.950 -14.286 21.861 1.00 61.44 102 PRO A O 1
ATOM 817 N N . ARG A 1 103 ? 0.995 -12.308 22.359 1.00 58.72 103 ARG A N 1
ATOM 818 C CA . ARG A 1 103 ? 2.100 -11.857 23.216 1.00 58.72 103 ARG A CA 1
ATOM 819 C C . ARG A 1 103 ? 2.425 -12.949 24.234 1.00 58.72 103 ARG A C 1
ATOM 821 O O . ARG A 1 103 ? 1.533 -13.407 24.953 1.00 58.72 103 ARG A O 1
ATOM 828 N N . ARG A 1 104 ? 3.707 -13.331 24.313 1.00 54.00 104 ARG A N 1
ATOM 829 C CA . ARG A 1 104 ? 4.195 -14.286 25.317 1.00 54.00 104 ARG A CA 1
ATOM 830 C C . ARG A 1 104 ? 3.703 -13.843 26.694 1.00 54.00 104 ARG A C 1
ATOM 832 O O . ARG A 1 104 ? 3.815 -12.665 27.046 1.00 54.00 104 ARG A O 1
ATOM 839 N N . ALA A 1 105 ? 3.125 -14.778 27.445 1.00 51.44 105 ALA A N 1
ATOM 840 C CA . ALA A 1 105 ? 2.680 -14.517 28.805 1.00 51.44 105 ALA A CA 1
ATOM 841 C C . ALA A 1 105 ? 3.857 -13.952 29.614 1.00 51.44 105 ALA A C 1
ATOM 843 O O . ALA A 1 105 ? 4.951 -14.517 29.610 1.00 51.44 105 ALA A O 1
ATOM 844 N N . SER A 1 106 ? 3.641 -12.818 30.275 1.00 50.62 106 SER A N 1
ATOM 845 C CA . SER A 1 106 ? 4.622 -12.239 31.189 1.00 50.62 106 SER A CA 1
ATOM 846 C C . SER A 1 106 ? 4.159 -12.538 32.608 1.00 50.62 106 SER A C 1
ATOM 848 O O . SER A 1 106 ? 2.972 -12.435 32.923 1.00 50.62 106 SER A O 1
ATOM 850 N N . ARG A 1 107 ? 5.096 -12.933 33.475 1.00 44.66 107 ARG A N 1
ATOM 851 C CA . ARG A 1 107 ? 4.821 -13.026 34.909 1.00 44.66 107 ARG A CA 1
ATOM 852 C C . ARG A 1 107 ? 4.544 -11.616 35.419 1.00 44.66 107 ARG A C 1
ATOM 854 O O . ARG A 1 107 ? 5.402 -10.741 35.307 1.00 44.66 107 ARG A O 1
ATOM 861 N N . GLY A 1 108 ? 3.337 -11.390 35.929 1.00 54.84 108 GLY A N 1
ATOM 862 C CA . GLY A 1 108 ? 3.025 -10.162 36.649 1.00 54.84 108 GLY A CA 1
ATOM 863 C C . GLY A 1 108 ? 3.819 -10.082 37.956 1.00 54.84 108 GLY A C 1
ATOM 864 O O . GLY A 1 108 ? 4.329 -11.090 38.448 1.00 54.84 108 GLY A O 1
ATOM 865 N N . ARG A 1 109 ? 3.870 -8.887 38.557 1.00 52.00 109 ARG A N 1
ATOM 866 C CA . ARG A 1 109 ? 4.561 -8.612 39.836 1.00 52.00 109 ARG A CA 1
ATOM 867 C C . ARG A 1 109 ? 4.115 -9.514 41.005 1.00 52.00 109 ARG A C 1
ATOM 869 O O . ARG A 1 109 ? 4.838 -9.614 41.983 1.00 52.00 109 ARG A O 1
ATOM 876 N N . GLY A 1 110 ? 2.961 -10.180 40.889 1.00 57.38 110 GLY A N 1
ATOM 877 C CA . GLY A 1 110 ? 2.405 -11.114 41.879 1.00 57.38 110 GLY A CA 1
ATOM 878 C C . GLY A 1 110 ? 2.460 -12.598 41.487 1.00 57.38 110 GLY A C 1
ATOM 879 O O . GLY A 1 110 ? 1.613 -13.363 41.932 1.00 57.38 110 GLY A O 1
ATOM 880 N N . GLY A 1 111 ? 3.355 -13.017 40.584 1.00 51.88 111 GLY A N 1
ATOM 881 C CA . GLY A 1 111 ? 3.563 -14.438 40.238 1.00 51.88 111 GLY A CA 1
ATOM 882 C C . GLY A 1 111 ? 2.457 -15.101 39.400 1.00 51.88 111 GLY A C 1
ATOM 883 O O . GLY A 1 111 ? 2.668 -16.180 38.846 1.00 51.88 111 GLY A O 1
ATOM 884 N N . ARG A 1 112 ? 1.300 -14.447 39.233 1.00 48.09 112 ARG A N 1
ATOM 885 C CA . ARG A 1 112 ? 0.186 -14.925 38.406 1.00 48.09 112 ARG A CA 1
ATOM 886 C C . ARG A 1 112 ? 0.526 -14.781 36.918 1.00 48.09 112 ARG A C 1
ATOM 888 O O . ARG A 1 112 ? 0.889 -13.699 36.453 1.00 48.09 112 ARG A O 1
ATOM 895 N N . MET A 1 113 ? 0.397 -15.878 36.172 1.00 46.81 113 MET A N 1
ATOM 896 C CA . MET A 1 113 ? 0.477 -15.876 34.710 1.00 46.81 113 MET A CA 1
ATOM 897 C C . MET A 1 113 ? -0.750 -15.152 34.154 1.00 46.81 113 MET A C 1
ATOM 899 O O . MET A 1 113 ? -1.857 -15.685 34.198 1.00 46.81 113 MET A O 1
ATOM 903 N N . THR A 1 114 ? -0.577 -13.935 33.640 1.00 48.19 114 THR A N 1
ATOM 904 C CA . THR A 1 114 ? -1.641 -13.239 32.913 1.00 48.19 114 THR A CA 1
ATOM 905 C C . THR A 1 114 ? -1.476 -13.519 31.423 1.00 48.19 114 THR A C 1
ATOM 907 O O . THR A 1 114 ? -0.456 -13.199 30.808 1.00 48.19 114 THR A O 1
ATOM 910 N N . ARG A 1 115 ? -2.486 -14.153 30.813 1.00 44.84 115 ARG A N 1
ATOM 911 C CA . ARG A 1 115 ? -2.573 -14.244 29.352 1.00 44.84 115 ARG A CA 1
ATOM 912 C C . ARG A 1 115 ? -2.819 -12.823 28.854 1.00 44.84 115 ARG A C 1
ATOM 914 O O . ARG A 1 115 ? -3.912 -12.292 29.028 1.00 44.84 115 ARG A O 1
ATOM 921 N N . LYS A 1 116 ? -1.783 -12.165 28.325 1.00 53.31 116 LYS A N 1
ATOM 922 C CA . LYS A 1 116 ? -1.909 -10.796 27.817 1.00 53.31 116 LYS A CA 1
ATOM 923 C C . LYS A 1 116 ? -2.942 -10.817 26.688 1.00 53.31 116 LYS A C 1
ATOM 925 O O . LYS A 1 116 ? -2.771 -11.547 25.713 1.00 53.31 116 LYS A O 1
ATOM 930 N N . LYS A 1 117 ? -4.029 -10.058 26.860 1.00 56.31 117 LYS A N 1
ATOM 931 C CA . LYS A 1 117 ? -5.053 -9.827 25.832 1.00 56.31 117 LYS A CA 1
ATOM 932 C C . LYS A 1 117 ? -4.341 -9.379 24.547 1.00 56.31 117 LYS A C 1
ATOM 934 O O . LYS A 1 117 ? -3.330 -8.677 24.635 1.00 56.31 117 LYS A O 1
ATOM 939 N N . LEU A 1 118 ? -4.822 -9.806 23.378 1.00 58.72 118 LEU A N 1
ATOM 940 C CA . LEU A 1 118 ? -4.350 -9.286 22.092 1.00 58.72 118 LEU A CA 1
ATOM 941 C C . LEU A 1 118 ? -4.635 -7.781 22.067 1.00 58.72 118 LEU A C 1
ATOM 943 O O . LEU A 1 118 ? -5.748 -7.351 21.789 1.00 58.72 118 LEU A O 1
ATOM 947 N N . THR A 1 119 ? -3.643 -6.983 22.444 1.00 63.97 119 THR A N 1
ATOM 948 C CA . THR A 1 119 ? -3.686 -5.533 22.306 1.00 63.97 119 THR A CA 1
ATOM 949 C C . THR A 1 119 ? -3.005 -5.224 20.988 1.00 63.97 119 THR A C 1
ATOM 951 O O . THR A 1 119 ? -1.772 -5.193 20.910 1.00 63.97 119 THR A O 1
ATOM 954 N N . LEU A 1 120 ? -3.813 -5.067 19.945 1.00 74.62 120 LEU A N 1
ATOM 955 C CA . LEU A 1 120 ? -3.374 -4.320 18.779 1.00 74.62 120 LEU A CA 1
ATOM 956 C C . LEU A 1 120 ? -3.000 -2.918 19.294 1.00 74.62 120 LEU A C 1
ATOM 958 O O . LEU A 1 120 ? -3.669 -2.373 20.171 1.00 74.62 120 LEU A O 1
ATOM 962 N N . ASN A 1 121 ? -1.859 -2.396 18.856 1.00 81.75 121 ASN A N 1
ATOM 963 C CA . ASN A 1 121 ? -1.432 -1.046 19.217 1.00 81.75 121 ASN A CA 1
ATOM 964 C C . ASN A 1 121 ? -1.880 -0.108 18.085 1.00 81.75 121 ASN A C 1
ATOM 966 O O . ASN A 1 121 ? -3.076 0.097 17.880 1.00 81.75 121 ASN A O 1
ATOM 970 N N . GLU A 1 122 ? -0.921 0.397 17.312 1.00 88.75 122 GLU A N 1
ATOM 971 C CA . GLU A 1 122 ? -1.156 1.124 16.071 1.00 88.75 122 GLU A CA 1
ATOM 972 C C . GLU A 1 122 ? -1.244 0.141 14.901 1.00 88.75 122 GLU A C 1
ATOM 974 O O . GLU A 1 122 ? -0.396 -0.747 14.751 1.00 88.75 122 GLU A O 1
ATOM 979 N N . ILE A 1 123 ? -2.254 0.328 14.057 1.00 93.44 123 ILE A N 1
ATOM 980 C CA . ILE A 1 123 ? -2.444 -0.411 12.813 1.00 93.44 123 ILE A CA 1
ATOM 981 C C . ILE A 1 123 ? -2.120 0.536 11.662 1.00 93.44 123 ILE A C 1
ATOM 983 O O . ILE A 1 123 ? -2.738 1.583 11.501 1.00 93.44 123 ILE A O 1
ATOM 987 N N . HIS A 1 124 ? -1.129 0.184 10.857 1.00 95.75 124 HIS A N 1
ATOM 988 C CA . HIS A 1 124 ? -0.800 0.922 9.646 1.00 95.75 124 HIS A CA 1
ATOM 989 C C . HIS A 1 124 ? -1.850 0.638 8.570 1.00 95.75 124 HIS A C 1
ATOM 991 O O . HIS A 1 124 ? -2.066 -0.523 8.208 1.00 95.75 124 HIS A O 1
ATOM 997 N N . ALA A 1 125 ? -2.471 1.699 8.058 1.00 95.88 125 ALA A N 1
ATOM 998 C CA . ALA A 1 125 ? -3.569 1.592 7.111 1.00 95.88 125 ALA A CA 1
ATOM 999 C C . ALA A 1 125 ? -3.073 1.254 5.698 1.00 95.88 125 ALA A C 1
ATOM 1001 O O . ALA A 1 125 ? -2.034 1.750 5.242 1.00 95.88 125 ALA A O 1
ATOM 1002 N N . PHE A 1 126 ? -3.842 0.420 5.000 1.00 97.50 126 PHE A N 1
ATOM 1003 C CA . PHE A 1 126 ? -3.653 0.170 3.576 1.00 97.50 126 PHE A CA 1
ATOM 1004 C C . PHE A 1 126 ? -4.129 1.385 2.771 1.00 97.50 126 PHE A C 1
ATOM 1006 O O . PHE A 1 126 ? -5.061 2.080 3.189 1.00 97.50 126 PHE A O 1
ATOM 1013 N N . ILE A 1 127 ? -3.508 1.643 1.619 1.00 97.38 127 ILE A N 1
ATOM 1014 C CA . ILE A 1 127 ? -3.908 2.742 0.738 1.00 97.38 127 ILE A CA 1
ATOM 1015 C C . ILE A 1 127 ? -5.311 2.528 0.157 1.00 97.38 127 ILE A C 1
ATOM 1017 O O . ILE A 1 127 ? -5.643 1.465 -0.365 1.00 97.38 127 ILE A O 1
ATOM 1021 N N . LYS A 1 128 ? -6.151 3.556 0.269 1.00 95.38 128 LYS A N 1
ATOM 1022 C CA . LYS A 1 128 ? -7.549 3.553 -0.168 1.00 95.38 128 LYS A CA 1
ATOM 1023 C C . LYS A 1 128 ? -7.802 4.740 -1.096 1.00 95.38 128 LYS A C 1
ATOM 1025 O O . LYS A 1 128 ? -7.089 5.741 -1.030 1.00 95.38 128 LYS A O 1
ATOM 1030 N N . ASP A 1 129 ? -8.775 4.602 -1.989 1.00 94.31 129 ASP A N 1
ATOM 1031 C CA . ASP A 1 129 ? -9.269 5.693 -2.828 1.00 94.31 129 ASP A CA 1
ATOM 1032 C C . ASP A 1 129 ? -10.063 6.713 -1.974 1.00 94.31 129 ASP A C 1
ATOM 1034 O O . ASP A 1 129 ? -10.342 6.450 -0.799 1.00 94.31 129 ASP A O 1
ATOM 1038 N N . PRO A 1 130 ? -10.459 7.876 -2.524 1.00 91.69 130 PRO A N 1
ATOM 1039 C CA . PRO A 1 130 ? -11.266 8.857 -1.788 1.00 91.69 130 PRO A CA 1
ATOM 1040 C C . PRO A 1 130 ? -12.630 8.338 -1.301 1.00 91.69 130 PRO A C 1
ATOM 1042 O O . PRO A 1 130 ? -13.267 8.988 -0.480 1.00 91.69 130 PRO A O 1
ATOM 1045 N N . LEU A 1 131 ? -13.090 7.185 -1.798 1.00 91.12 131 LEU A N 1
ATOM 1046 C CA . LEU A 1 131 ? -14.319 6.516 -1.366 1.00 91.12 131 LEU A CA 1
ATOM 1047 C C . LEU A 1 131 ? -14.051 5.444 -0.294 1.00 91.12 131 LEU A C 1
ATOM 1049 O O . LEU A 1 131 ? -14.961 4.699 0.069 1.00 91.12 131 LEU A O 1
ATOM 1053 N N . GLY A 1 132 ? -12.816 5.335 0.206 1.00 90.75 132 GLY A N 1
ATOM 1054 C CA . GLY A 1 132 ? -12.426 4.382 1.243 1.00 90.75 132 GLY A CA 1
ATOM 1055 C C . GLY A 1 132 ? -12.205 2.954 0.739 1.00 90.75 132 GLY A C 1
ATOM 1056 O O . GLY A 1 132 ? -12.108 2.031 1.550 1.00 90.75 132 GLY A O 1
ATOM 1057 N N . ARG A 1 133 ? -12.104 2.731 -0.577 1.00 94.81 133 ARG A N 1
ATOM 1058 C CA . ARG A 1 133 ? -11.893 1.391 -1.143 1.00 94.81 133 ARG A CA 1
ATOM 1059 C C . ARG A 1 133 ? -10.406 1.128 -1.382 1.00 94.81 133 ARG A C 1
ATOM 1061 O O . ARG A 1 133 ? -9.741 1.963 -1.994 1.00 94.81 133 ARG A O 1
ATOM 1068 N N . PRO A 1 134 ? -9.858 -0.010 -0.924 1.00 96.81 134 PRO A N 1
ATOM 1069 C CA . PRO A 1 134 ? -8.454 -0.336 -1.144 1.00 96.81 134 PRO A CA 1
ATOM 1070 C C . PRO A 1 134 ? -8.139 -0.474 -2.635 1.00 96.81 134 PRO A C 1
ATOM 1072 O O . PRO A 1 134 ? -8.945 -0.997 -3.397 1.00 96.81 134 PRO A O 1
ATOM 1075 N N . TYR A 1 135 ? -6.957 -0.040 -3.059 1.00 97.62 135 TYR A N 1
ATOM 1076 C CA . TYR A 1 135 ? -6.465 -0.258 -4.422 1.00 97.62 135 TYR A CA 1
ATOM 1077 C C . TYR A 1 135 ? -4.941 -0.379 -4.421 1.00 97.62 135 TYR A C 1
ATOM 1079 O O . TYR A 1 135 ? -4.276 -0.011 -3.455 1.00 97.62 135 TYR A O 1
ATOM 1087 N N . VAL A 1 136 ? -4.370 -0.902 -5.501 1.00 97.94 136 VAL A N 1
ATOM 1088 C CA . VAL A 1 136 ? -2.924 -0.925 -5.711 1.00 97.94 136 VAL A CA 1
ATOM 1089 C C . VAL A 1 136 ? -2.546 0.192 -6.681 1.00 97.94 136 VAL A C 1
ATOM 1091 O O . VAL A 1 136 ? -2.997 0.176 -7.828 1.00 97.94 136 VAL A O 1
ATOM 1094 N N . PRO A 1 137 ? -1.703 1.153 -6.268 1.00 98.00 137 PRO A N 1
ATOM 1095 C CA . PRO A 1 137 ? -1.226 2.194 -7.164 1.00 98.00 137 PRO A CA 1
ATOM 1096 C C . PRO A 1 137 ? -0.359 1.628 -8.290 1.00 98.00 137 PRO A C 1
ATOM 1098 O O . PRO A 1 137 ? 0.538 0.808 -8.068 1.00 98.00 137 PRO A O 1
ATOM 1101 N N . GLY A 1 138 ? -0.547 2.140 -9.503 1.00 97.62 138 GLY A N 1
ATOM 1102 C CA . GLY A 1 138 ? 0.272 1.813 -10.663 1.00 97.62 138 GLY A CA 1
ATOM 1103 C C . GLY A 1 138 ? 1.729 2.227 -10.465 1.00 97.62 138 GLY A C 1
ATOM 1104 O O . GLY A 1 138 ? 2.634 1.577 -10.983 1.00 97.62 138 GLY A O 1
ATOM 1105 N N . SER A 1 139 ? 1.991 3.250 -9.644 1.00 96.88 139 SER A N 1
ATOM 1106 C CA . SER A 1 139 ? 3.344 3.646 -9.237 1.00 96.88 139 SER A CA 1
ATOM 1107 C C . SER A 1 139 ? 4.055 2.567 -8.411 1.00 96.88 139 SER A C 1
ATOM 1109 O O . SER A 1 139 ? 5.249 2.343 -8.620 1.00 96.88 139 SER A O 1
ATOM 1111 N N . THR A 1 140 ? 3.339 1.847 -7.538 1.00 97.50 140 THR A N 1
ATOM 1112 C CA . THR A 1 140 ? 3.879 0.721 -6.760 1.00 97.50 140 THR A CA 1
ATOM 1113 C C . THR A 1 140 ? 4.282 -0.426 -7.681 1.00 97.50 140 THR A C 1
ATOM 1115 O O . THR A 1 140 ? 5.413 -0.908 -7.612 1.00 97.50 140 THR A O 1
ATOM 1118 N N . VAL A 1 141 ? 3.398 -0.814 -8.604 1.00 97.19 141 VAL A N 1
ATOM 1119 C CA . VAL A 1 141 ? 3.681 -1.872 -9.589 1.00 97.19 141 VAL A CA 1
ATOM 1120 C C . VAL A 1 141 ? 4.792 -1.451 -10.547 1.00 97.19 141 VAL A C 1
ATOM 1122 O O . VAL A 1 141 ? 5.691 -2.235 -10.838 1.00 97.19 141 VAL A O 1
ATOM 1125 N N . LYS A 1 142 ? 4.806 -0.192 -10.989 1.00 97.00 142 LYS A N 1
ATOM 1126 C CA . LYS A 1 142 ? 5.883 0.346 -11.825 1.00 97.00 142 LYS A CA 1
ATOM 1127 C C . LYS A 1 142 ? 7.231 0.321 -11.104 1.00 97.00 142 LYS A C 1
ATOM 1129 O O . LYS A 1 142 ? 8.237 -0.014 -11.724 1.00 97.00 142 LYS A O 1
ATOM 1134 N N . GLY A 1 143 ? 7.255 0.634 -9.808 1.00 96.56 143 GLY A N 1
ATOM 1135 C CA . GLY A 1 143 ? 8.440 0.497 -8.960 1.00 96.56 143 GLY A CA 1
ATOM 1136 C C . GLY A 1 143 ? 8.930 -0.950 -8.882 1.00 96.56 143 GLY A C 1
ATOM 1137 O O . GLY A 1 143 ? 10.114 -1.202 -9.086 1.00 96.56 143 GLY A O 1
ATOM 1138 N N . MET A 1 144 ? 8.016 -1.906 -8.695 1.00 95.81 144 MET A N 1
ATOM 1139 C CA . MET A 1 144 ? 8.329 -3.339 -8.720 1.00 95.81 144 MET A CA 1
ATOM 1140 C C . MET A 1 144 ? 8.945 -3.770 -10.062 1.00 95.81 144 MET A C 1
ATOM 1142 O O . MET A 1 144 ? 10.028 -4.353 -10.076 1.00 95.81 144 MET A O 1
ATOM 1146 N N . LEU A 1 145 ? 8.309 -3.435 -11.192 1.00 96.12 145 LEU A N 1
ATOM 1147 C CA . LEU A 1 145 ? 8.826 -3.739 -12.535 1.00 96.12 145 LEU A CA 1
ATOM 1148 C C . LEU A 1 145 ? 10.217 -3.131 -12.762 1.00 96.12 145 LEU A C 1
ATOM 1150 O O . LEU A 1 145 ? 11.098 -3.766 -13.340 1.00 96.12 145 LEU A O 1
ATOM 1154 N N . ARG A 1 146 ? 10.430 -1.906 -12.272 1.00 95.12 146 ARG A N 1
ATOM 1155 C CA . ARG A 1 146 ? 11.719 -1.213 -12.339 1.00 95.12 146 ARG A CA 1
ATOM 1156 C C . ARG A 1 146 ? 12.809 -1.958 -11.583 1.00 95.12 146 ARG A C 1
ATOM 1158 O O . ARG A 1 146 ? 13.899 -2.134 -12.124 1.00 95.12 146 ARG A O 1
ATOM 1165 N N . SER A 1 147 ? 12.516 -2.429 -10.374 1.00 92.94 147 SER A N 1
ATOM 1166 C CA . SER A 1 147 ? 13.449 -3.234 -9.584 1.00 92.94 147 SER A CA 1
ATOM 1167 C C . SER A 1 147 ? 13.772 -4.571 -10.255 1.00 92.94 147 SER A C 1
ATOM 1169 O O . SER A 1 147 ? 14.948 -4.917 -10.336 1.00 92.94 147 SER A O 1
ATOM 1171 N N . ILE A 1 148 ? 12.771 -5.278 -10.798 1.00 93.69 148 ILE A N 1
ATOM 1172 C CA . ILE A 1 148 ? 12.974 -6.539 -11.539 1.00 93.69 148 ILE A CA 1
ATOM 1173 C C . ILE A 1 148 ? 13.914 -6.311 -12.729 1.00 93.69 148 ILE A C 1
ATOM 1175 O O . ILE A 1 148 ? 14.912 -7.014 -12.890 1.00 93.69 148 ILE A O 1
ATOM 1179 N N . TYR A 1 149 ? 13.651 -5.276 -13.531 1.00 93.00 149 TYR A N 1
ATOM 1180 C CA . TYR A 1 149 ? 14.489 -4.959 -14.683 1.00 93.00 149 TYR A CA 1
ATOM 1181 C C . TYR A 1 149 ? 15.934 -4.626 -14.285 1.00 93.00 149 TYR A C 1
ATOM 1183 O O . TYR A 1 149 ? 16.869 -5.189 -14.857 1.00 93.00 149 TYR A O 1
ATOM 1191 N N . LEU A 1 150 ? 16.139 -3.759 -13.286 1.00 91.12 150 LEU A N 1
ATOM 1192 C CA . LEU A 1 150 ? 17.478 -3.415 -12.789 1.00 91.12 150 LEU A CA 1
ATOM 1193 C C . LEU A 1 150 ? 18.232 -4.648 -12.290 1.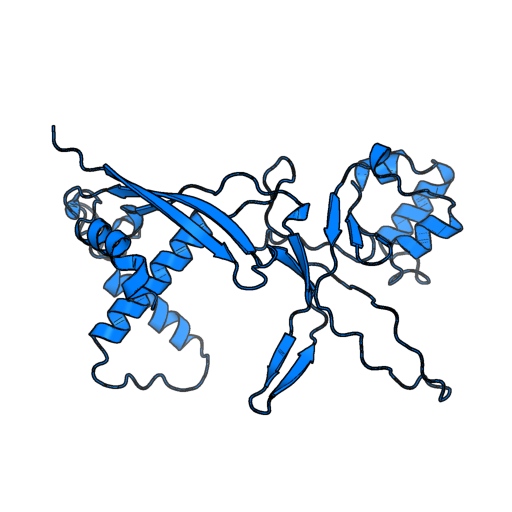00 91.12 150 LEU A C 1
ATOM 1195 O O . LEU A 1 150 ? 19.403 -4.825 -12.625 1.00 91.12 150 LEU A O 1
ATOM 1199 N N . GLN A 1 151 ? 17.555 -5.519 -11.542 1.00 87.94 151 GLN A N 1
ATOM 1200 C CA . GLN A 1 151 ? 18.143 -6.754 -11.041 1.00 87.94 151 GLN A CA 1
ATOM 1201 C C . GLN A 1 151 ? 18.534 -7.695 -12.191 1.00 87.94 151 GLN A C 1
ATOM 1203 O O . GLN A 1 151 ? 19.605 -8.300 -12.148 1.00 87.94 151 GLN A O 1
ATOM 1208 N N . SER A 1 152 ? 17.737 -7.771 -13.262 1.00 88.69 152 SER A N 1
ATOM 1209 C CA . SER A 1 152 ? 18.089 -8.542 -14.465 1.00 88.69 152 SER A CA 1
ATOM 1210 C C . SER A 1 152 ? 19.384 -8.047 -15.130 1.00 88.69 152 SER A C 1
ATOM 1212 O O . SER A 1 152 ? 20.186 -8.847 -15.616 1.00 88.69 152 SER A O 1
ATOM 1214 N N . LEU A 1 153 ? 19.635 -6.731 -15.116 1.00 87.75 153 LEU A N 1
ATOM 1215 C CA . LEU A 1 153 ? 20.856 -6.140 -15.671 1.00 87.75 153 LEU A CA 1
ATOM 1216 C C . LEU A 1 153 ? 22.080 -6.449 -14.810 1.00 87.75 153 LEU A C 1
ATOM 1218 O O . LEU A 1 153 ? 23.167 -6.648 -15.354 1.00 87.75 153 LEU A O 1
ATOM 1222 N N . VAL A 1 154 ? 21.908 -6.487 -13.484 1.00 84.94 154 VAL A N 1
ATOM 1223 C CA . VAL A 1 154 ? 22.963 -6.915 -12.559 1.00 84.94 154 VAL A CA 1
ATOM 1224 C C . VAL A 1 154 ? 23.332 -8.362 -12.859 1.00 84.94 154 VAL A C 1
ATOM 1226 O O . VAL A 1 154 ? 24.484 -8.596 -13.204 1.00 84.94 154 VAL A O 1
ATOM 1229 N N . HIS A 1 155 ? 22.368 -9.290 -12.867 1.00 81.38 155 HIS A N 1
ATOM 1230 C CA . HIS A 1 155 ? 22.626 -10.711 -13.135 1.00 81.38 155 HIS A CA 1
ATOM 1231 C C . HIS A 1 155 ? 23.316 -10.961 -14.482 1.00 81.38 155 HIS A C 1
ATOM 1233 O O . HIS A 1 155 ? 24.274 -11.726 -14.539 1.00 81.38 155 HIS A O 1
ATOM 1239 N N . LYS A 1 156 ? 22.901 -10.266 -15.553 1.00 79.12 156 LYS A N 1
ATOM 1240 C CA . LYS A 1 156 ? 23.554 -10.362 -16.874 1.00 79.12 156 LYS A CA 1
ATOM 1241 C C . LYS A 1 156 ? 25.011 -9.884 -16.871 1.00 79.12 156 LYS A C 1
ATOM 1243 O O . LYS A 1 156 ? 25.788 -10.313 -17.717 1.00 79.12 156 LYS A O 1
ATOM 1248 N N . ARG A 1 157 ? 25.386 -8.977 -15.961 1.00 73.62 157 ARG A N 1
ATOM 1249 C CA . ARG A 1 157 ? 26.764 -8.473 -15.812 1.00 73.62 157 ARG A CA 1
ATOM 1250 C C . ARG A 1 157 ? 27.592 -9.305 -14.842 1.00 73.62 157 ARG A C 1
ATOM 1252 O O . ARG A 1 157 ? 28.789 -9.474 -15.053 1.00 73.62 157 ARG A O 1
ATOM 1259 N N . THR A 1 158 ? 26.975 -9.818 -13.785 1.00 58.12 158 THR A N 1
ATOM 1260 C CA . THR A 1 158 ? 27.615 -10.671 -12.784 1.00 58.12 158 THR A CA 1
ATOM 1261 C C . THR A 1 158 ? 27.611 -12.133 -13.233 1.00 58.12 158 THR A C 1
ATOM 1263 O O . THR A 1 158 ? 26.988 -12.980 -12.606 1.00 58.12 158 THR A O 1
ATOM 1266 N N . ALA A 1 159 ? 28.385 -12.438 -14.280 1.00 53.41 159 ALA A N 1
ATOM 1267 C CA . ALA A 1 159 ? 29.123 -13.706 -14.346 1.00 53.41 159 ALA A CA 1
ATOM 1268 C C . ALA A 1 159 ? 30.392 -13.661 -13.460 1.00 53.41 159 ALA A C 1
ATOM 1270 O O . ALA A 1 159 ? 31.145 -14.627 -13.390 1.00 53.41 159 ALA A O 1
ATOM 1271 N N . GLN A 1 160 ? 30.631 -12.539 -12.764 1.00 44.59 160 GLN A N 1
ATOM 1272 C CA . GLN A 1 160 ? 31.619 -12.401 -11.698 1.00 44.59 160 GLN A CA 1
ATOM 1273 C C . GLN A 1 160 ? 31.005 -11.713 -10.468 1.00 44.59 160 GLN A C 1
ATOM 1275 O O . GLN A 1 160 ? 30.200 -10.793 -10.630 1.00 44.59 160 GLN A O 1
ATOM 1280 N N . PRO A 1 161 ? 31.361 -12.137 -9.242 1.00 44.28 161 PRO A N 1
ATOM 1281 C CA . PRO A 1 161 ? 30.754 -11.639 -8.015 1.00 44.28 161 PRO A CA 1
ATOM 1282 C C . PRO A 1 161 ? 31.134 -10.175 -7.774 1.00 44.28 161 PRO A C 1
ATOM 1284 O O . PRO A 1 161 ? 32.289 -9.843 -7.509 1.00 44.28 161 PRO A O 1
ATOM 1287 N N . VAL A 1 162 ? 30.141 -9.287 -7.804 1.00 49.09 162 VAL A N 1
ATOM 1288 C CA . VAL A 1 162 ? 30.295 -7.937 -7.258 1.00 49.09 162 VAL A CA 1
ATOM 1289 C C . VAL A 1 162 ? 30.329 -8.084 -5.738 1.00 49.09 162 VAL A C 1
ATOM 1291 O O . VAL A 1 162 ? 29.307 -8.362 -5.112 1.00 49.09 162 VAL A O 1
ATOM 1294 N N . ARG A 1 163 ? 31.515 -7.931 -5.133 1.00 43.62 163 ARG A N 1
ATOM 1295 C CA . ARG A 1 163 ? 31.651 -7.761 -3.680 1.00 43.62 163 ARG A CA 1
ATOM 1296 C C . ARG A 1 163 ? 30.910 -6.488 -3.292 1.00 43.62 163 ARG A C 1
ATOM 1298 O O . ARG A 1 163 ? 31.437 -5.392 -3.455 1.00 43.62 163 ARG A O 1
ATOM 1305 N N . VAL A 1 164 ? 29.688 -6.636 -2.795 1.00 49.56 164 VAL A N 1
ATOM 1306 C CA . VAL A 1 164 ? 28.996 -5.565 -2.081 1.00 49.56 164 VAL A CA 1
ATOM 1307 C C . VAL A 1 164 ? 29.610 -5.538 -0.679 1.00 49.56 164 VAL A C 1
ATOM 1309 O O . VAL A 1 164 ? 29.495 -6.541 0.030 1.00 49.56 164 VAL A O 1
ATOM 1312 N N . PRO A 1 165 ? 30.321 -4.471 -0.272 1.00 43.34 165 PRO A N 1
ATOM 1313 C CA . PRO A 1 165 ? 30.843 -4.373 1.084 1.00 43.34 165 PRO A CA 1
ATOM 1314 C C . PRO A 1 165 ? 29.688 -4.515 2.080 1.00 43.34 165 PRO A C 1
ATOM 1316 O O . PRO A 1 165 ? 28.598 -3.991 1.862 1.00 43.34 165 PRO A O 1
ATOM 1319 N N . GLY A 1 166 ? 29.887 -5.270 3.155 1.00 43.09 166 GLY A N 1
ATOM 1320 C CA . GLY A 1 166 ? 28.897 -5.386 4.219 1.00 43.09 166 GLY A CA 1
ATOM 1321 C C . GLY A 1 166 ? 28.931 -4.134 5.087 1.00 43.09 166 GLY A C 1
ATOM 1322 O O . GLY A 1 166 ? 29.918 -3.933 5.776 1.00 43.09 166 GLY A O 1
ATOM 1323 N N . HIS A 1 167 ? 27.895 -3.294 4.994 1.00 47.41 167 HIS A N 1
ATOM 1324 C CA . HIS A 1 167 ? 27.345 -2.375 6.013 1.00 47.41 167 HIS A CA 1
ATOM 1325 C C . HI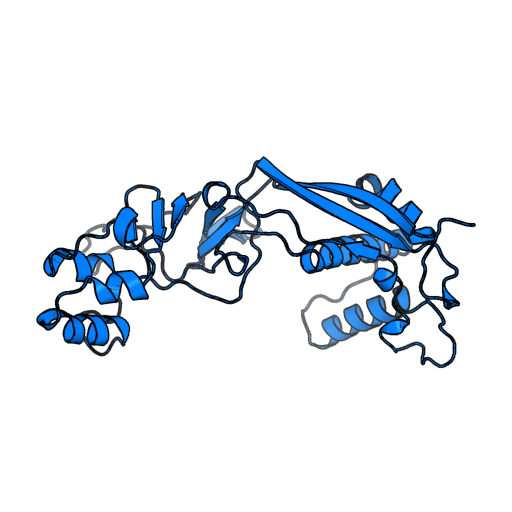S A 1 167 ? 26.509 -1.288 5.320 1.00 47.41 167 HIS A C 1
ATOM 1327 O O . HIS A 1 167 ? 26.980 -0.639 4.401 1.00 47.41 167 HIS A O 1
ATOM 1333 N N . GLN A 1 168 ? 25.259 -1.064 5.740 1.00 49.19 168 GLN A N 1
ATOM 1334 C CA . GLN A 1 168 ? 24.387 -0.020 5.176 1.00 49.19 168 GLN A CA 1
ATOM 1335 C C . GLN A 1 168 ? 24.894 1.393 5.534 1.00 49.19 168 GLN A C 1
ATOM 1337 O O . GLN A 1 168 ? 24.399 2.021 6.465 1.00 49.19 168 GLN A O 1
ATOM 1342 N N . THR A 1 169 ? 25.885 1.911 4.810 1.00 54.91 169 THR A N 1
ATOM 1343 C CA . THR A 1 169 ? 26.323 3.310 4.909 1.00 54.91 169 THR A CA 1
ATOM 1344 C C . THR A 1 169 ? 25.611 4.180 3.867 1.00 54.91 169 THR A C 1
ATOM 1346 O O . THR A 1 169 ? 25.080 3.700 2.860 1.00 54.91 169 THR A O 1
ATOM 1349 N N . ARG A 1 170 ? 25.605 5.505 4.081 1.00 54.09 170 ARG A N 1
ATOM 1350 C CA . ARG A 1 170 ? 25.060 6.519 3.149 1.00 54.09 170 ARG A CA 1
ATOM 1351 C C . ARG A 1 170 ? 25.641 6.392 1.728 1.00 54.09 170 ARG A C 1
ATOM 1353 O O . ARG A 1 170 ? 24.979 6.760 0.759 1.00 54.09 170 ARG A O 1
ATOM 1360 N N . GLU A 1 171 ? 26.838 5.826 1.609 1.00 57.09 171 GLU A N 1
ATOM 1361 C CA . GLU A 1 171 ? 27.547 5.560 0.355 1.00 57.09 171 GLU A CA 1
ATOM 1362 C C . GLU A 1 171 ? 26.865 4.479 -0.501 1.00 57.09 171 GLU A C 1
ATOM 1364 O O . GLU A 1 171 ? 26.825 4.597 -1.725 1.00 57.09 171 GLU A O 1
ATOM 1369 N N . HIS A 1 172 ? 26.224 3.477 0.113 1.00 60.28 172 HIS A N 1
ATOM 1370 C CA . HIS A 1 172 ? 25.546 2.396 -0.617 1.00 60.28 172 HIS A CA 1
ATOM 1371 C C . HIS A 1 172 ? 24.276 2.880 -1.315 1.00 60.28 172 HIS A C 1
ATOM 1373 O O . HIS A 1 172 ? 23.996 2.496 -2.452 1.00 60.28 172 HIS A O 1
ATOM 1379 N N . ARG A 1 173 ? 23.529 3.781 -0.663 1.00 59.31 173 ARG A N 1
ATOM 1380 C CA . ARG A 1 173 ? 22.357 4.421 -1.275 1.00 59.31 173 ARG A CA 1
ATOM 1381 C C . ARG A 1 173 ? 22.763 5.230 -2.505 1.00 59.31 173 ARG A C 1
ATOM 1383 O O . ARG A 1 173 ? 22.124 5.130 -3.548 1.00 59.31 173 ARG A O 1
ATOM 1390 N N . GLN A 1 174 ? 23.864 5.974 -2.406 1.00 67.12 174 GLN A N 1
ATOM 1391 C CA . GLN A 1 174 ? 24.399 6.727 -3.539 1.00 67.12 174 GLN A CA 1
ATOM 1392 C C . GLN A 1 174 ? 24.877 5.806 -4.667 1.00 67.12 174 GLN A C 1
ATOM 1394 O O . GLN A 1 174 ? 24.696 6.149 -5.832 1.00 67.12 174 GLN A O 1
ATOM 1399 N N . TYR A 1 175 ? 25.452 4.642 -4.351 1.00 73.56 175 TYR A N 1
ATOM 1400 C CA . TYR A 1 175 ? 25.852 3.662 -5.360 1.00 73.56 175 TYR A CA 1
ATOM 1401 C C . TYR A 1 175 ? 24.648 3.108 -6.133 1.00 73.56 175 TYR A C 1
ATOM 1403 O O . TYR A 1 175 ? 24.656 3.139 -7.364 1.00 73.56 175 TYR A O 1
ATOM 1411 N N . GLY A 1 176 ? 23.593 2.675 -5.432 1.00 76.44 176 GLY A N 1
ATOM 1412 C CA . GLY A 1 176 ? 22.363 2.179 -6.058 1.00 76.44 176 GLY A CA 1
ATOM 1413 C C . GLY A 1 176 ? 21.701 3.229 -6.951 1.00 76.44 176 GLY A C 1
ATOM 1414 O O . GLY A 1 176 ? 21.413 2.959 -8.115 1.00 76.44 176 GLY A O 1
ATOM 1415 N N . GLU A 1 177 ? 21.566 4.463 -6.457 1.00 79.44 177 GLU A N 1
ATOM 1416 C CA . GLU A 1 177 ? 21.012 5.571 -7.243 1.00 79.44 177 GLU A CA 1
ATOM 1417 C C . GLU A 1 177 ? 21.876 5.903 -8.473 1.00 79.44 177 GLU A C 1
ATOM 1419 O O . GLU A 1 177 ? 21.348 6.194 -9.547 1.00 79.44 177 GLU A O 1
ATOM 1424 N N . ARG A 1 178 ? 23.210 5.858 -8.354 1.00 82.62 178 ARG A N 1
ATOM 1425 C CA . ARG A 1 178 ? 24.124 6.072 -9.490 1.00 82.62 178 ARG A CA 1
ATOM 1426 C C . ARG A 1 178 ? 24.000 4.959 -10.525 1.00 82.62 178 ARG A C 1
ATOM 1428 O O . ARG A 1 178 ? 23.959 5.261 -11.717 1.00 82.62 178 ARG A O 1
ATOM 1435 N N . PHE A 1 179 ? 23.930 3.705 -10.082 1.00 85.06 179 PHE A N 1
ATOM 1436 C CA . PHE A 1 179 ? 23.739 2.549 -10.954 1.00 85.06 179 PHE A CA 1
ATOM 1437 C C . PHE A 1 179 ? 22.416 2.655 -11.713 1.00 85.06 179 PHE A C 1
ATOM 1439 O O . PHE A 1 179 ? 22.406 2.611 -12.939 1.00 85.06 179 PHE A O 1
ATOM 1446 N N . GLU A 1 180 ? 21.319 2.896 -11.000 1.00 88.62 180 GLU A N 1
ATOM 1447 C CA . GLU A 1 180 ? 19.992 3.061 -11.586 1.00 88.62 180 GLU A CA 1
ATOM 1448 C C . GLU A 1 180 ? 19.973 4.171 -12.641 1.00 88.62 180 GLU A C 1
ATOM 1450 O O . GLU A 1 180 ? 19.532 3.954 -13.770 1.00 88.62 180 GLU A O 1
ATOM 1455 N N . ARG A 1 181 ? 20.511 5.353 -12.311 1.00 87.69 181 ARG A N 1
ATOM 1456 C CA . ARG A 1 181 ? 20.590 6.475 -13.257 1.00 87.69 181 ARG A CA 1
ATOM 1457 C C . ARG A 1 181 ? 21.414 6.109 -14.485 1.00 87.69 181 ARG A C 1
ATOM 1459 O O . ARG A 1 181 ? 20.982 6.405 -15.593 1.00 87.69 181 ARG A O 1
ATOM 1466 N N . LYS A 1 182 ? 22.568 5.463 -14.301 1.00 87.62 182 LYS A N 1
ATOM 1467 C CA . LYS A 1 182 ? 23.436 5.024 -15.401 1.00 87.62 182 LYS A CA 1
ATOM 1468 C C . LYS A 1 182 ? 22.726 4.027 -16.315 1.00 87.62 182 LYS A C 1
ATOM 1470 O O . LYS A 1 182 ? 22.896 4.092 -17.529 1.00 87.62 182 LYS A O 1
ATOM 1475 N N . GLU A 1 183 ? 21.943 3.112 -15.750 1.00 89.75 183 GLU A N 1
ATOM 1476 C CA . GLU A 1 183 ? 21.288 2.063 -16.526 1.00 89.75 183 GLU A CA 1
ATOM 1477 C C . GLU A 1 183 ? 19.997 2.498 -17.205 1.00 89.75 183 GLU A C 1
ATOM 1479 O O . GLU A 1 183 ? 19.727 2.033 -18.314 1.00 89.75 183 GLU A O 1
ATOM 1484 N N . LEU A 1 184 ? 19.230 3.386 -16.572 1.00 92.00 184 LEU A N 1
ATOM 1485 C CA . LEU A 1 184 ? 17.891 3.746 -17.029 1.00 92.00 184 LEU A CA 1
ATOM 1486 C C . LEU A 1 184 ? 17.830 5.089 -17.742 1.00 92.00 184 LEU A C 1
ATOM 1488 O O . LEU A 1 184 ? 16.942 5.269 -18.569 1.00 92.00 184 LEU A O 1
ATOM 1492 N N . ARG A 1 185 ? 18.754 6.027 -17.499 1.00 91.94 185 ARG A N 1
ATOM 1493 C CA . ARG A 1 185 ? 18.749 7.326 -18.192 1.00 91.94 185 ARG A CA 1
ATOM 1494 C C . ARG A 1 185 ? 19.467 7.259 -19.537 1.00 91.94 185 ARG A C 1
ATOM 1496 O O . ARG A 1 185 ? 20.523 7.856 -19.725 1.00 91.94 185 ARG A O 1
ATOM 1503 N N . LYS A 1 186 ? 18.897 6.490 -20.465 1.00 89.69 186 LYS A N 1
ATOM 1504 C CA . LYS A 1 186 ? 19.483 6.195 -21.784 1.00 89.69 186 LYS A CA 1
ATOM 1505 C C . LYS A 1 186 ? 18.620 6.647 -22.960 1.00 89.69 186 LYS A C 1
ATOM 1507 O O . LYS A 1 186 ? 18.915 6.278 -24.091 1.00 89.69 186 LYS A O 1
ATOM 1512 N N . SER A 1 187 ? 17.566 7.436 -22.733 1.00 86.94 187 SER A N 1
ATOM 1513 C CA . SER A 1 187 ? 16.685 7.812 -23.842 1.00 86.94 187 SER A CA 1
ATOM 1514 C C . SER A 1 187 ? 17.295 8.828 -24.812 1.00 86.94 187 SER A C 1
ATOM 1516 O O . SER A 1 187 ? 16.875 8.876 -25.962 1.00 86.94 187 SER A O 1
ATOM 1518 N N . GLY A 1 188 ? 18.278 9.626 -24.374 1.00 85.88 188 GLY A N 1
ATOM 1519 C CA . GLY A 1 188 ? 19.029 10.540 -25.244 1.00 85.88 188 GLY A CA 1
ATOM 1520 C C . GLY A 1 188 ? 18.153 11.591 -25.930 1.00 85.88 188 GLY A C 1
ATOM 1521 O O . GLY A 1 188 ? 18.307 11.837 -27.125 1.00 85.88 188 GLY A O 1
ATOM 1522 N N . ARG A 1 189 ? 17.189 12.173 -25.204 1.00 88.19 189 ARG A N 1
ATOM 1523 C CA . ARG A 1 189 ? 16.271 13.169 -25.775 1.00 88.19 189 ARG A CA 1
ATOM 1524 C C . ARG A 1 189 ? 17.023 14.445 -26.183 1.00 88.19 189 ARG A C 1
ATOM 1526 O O . ARG A 1 189 ? 17.892 14.897 -25.430 1.00 88.19 189 ARG A O 1
ATOM 1533 N N . PRO A 1 190 ? 16.671 15.072 -27.322 1.00 88.06 190 PRO A N 1
ATOM 1534 C CA . PRO A 1 190 ? 17.269 16.342 -27.720 1.00 88.06 190 PRO A CA 1
ATOM 1535 C C . PRO A 1 190 ? 16.982 17.420 -26.669 1.00 88.06 190 PRO A C 1
ATOM 1537 O O . PRO A 1 190 ? 15.919 17.415 -26.050 1.00 88.06 190 PRO A O 1
ATOM 1540 N N . ASN A 1 191 ? 17.923 18.348 -26.481 1.00 89.88 191 ASN A N 1
ATOM 1541 C CA . ASN A 1 191 ? 17.825 19.454 -25.516 1.00 89.88 191 ASN A CA 1
ATOM 1542 C C . ASN A 1 191 ? 17.679 19.010 -24.047 1.00 89.88 191 ASN A C 1
ATOM 1544 O O . ASN A 1 191 ? 17.046 19.695 -23.247 1.00 89.88 191 ASN A O 1
ATOM 1548 N N . THR A 1 192 ? 18.262 17.866 -23.675 1.00 89.25 192 THR A N 1
ATOM 1549 C CA . THR A 1 192 ? 18.259 17.370 -22.290 1.00 89.25 192 THR A CA 1
ATOM 1550 C C . THR A 1 192 ? 19.661 16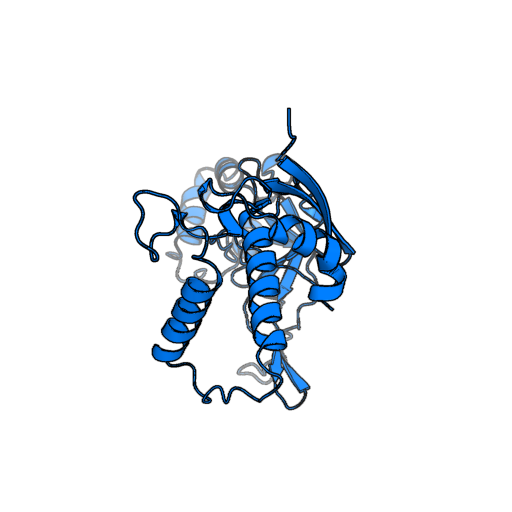.965 -21.848 1.00 89.25 192 THR A C 1
ATOM 1552 O O . THR A 1 192 ? 20.497 16.570 -22.662 1.00 89.25 192 THR A O 1
ATOM 1555 N N . ARG A 1 193 ? 19.938 17.041 -20.546 1.00 88.12 193 ARG A N 1
ATOM 1556 C CA . ARG A 1 193 ? 21.182 16.523 -19.965 1.00 88.12 193 ARG A CA 1
ATOM 1557 C C . ARG A 1 193 ? 21.019 15.029 -19.679 1.00 88.12 193 ARG A C 1
ATOM 1559 O O . ARG A 1 193 ? 19.952 14.629 -19.210 1.00 88.12 193 ARG A O 1
ATOM 1566 N N . PRO A 1 194 ? 22.071 14.199 -19.805 1.00 84.19 194 PRO A N 1
ATOM 1567 C CA . PRO A 1 194 ? 21.985 12.755 -19.536 1.00 84.19 194 PRO A CA 1
ATOM 1568 C C . PRO A 1 194 ? 21.413 12.400 -18.151 1.00 84.19 194 PRO A C 1
ATOM 1570 O O . PRO A 1 194 ? 20.778 11.369 -17.962 1.00 84.19 194 PRO A O 1
ATOM 1573 N N . GLN A 1 195 ? 21.600 13.283 -17.171 1.00 84.69 195 GLN A N 1
ATOM 1574 C CA . GLN A 1 195 ? 21.101 13.136 -15.805 1.00 84.69 195 GLN A CA 1
ATOM 1575 C C . GLN A 1 195 ? 19.666 13.638 -15.578 1.00 84.69 195 GLN A C 1
ATOM 1577 O O . GLN A 1 195 ? 19.193 13.605 -14.444 1.00 84.69 195 GLN A O 1
ATOM 1582 N N . ASP A 1 196 ? 18.965 14.128 -16.592 1.00 88.69 196 ASP A N 1
ATOM 1583 C CA . ASP A 1 196 ? 17.589 14.582 -16.418 1.00 88.69 196 ASP A CA 1
ATOM 1584 C C . ASP A 1 196 ? 16.630 13.379 -16.354 1.00 88.69 196 ASP A C 1
ATOM 1586 O O . ASP A 1 196 ? 16.829 12.357 -17.013 1.00 88.69 196 ASP A O 1
ATOM 1590 N N . ALA A 1 197 ? 15.572 13.478 -15.543 1.00 87.62 197 ALA A N 1
ATOM 1591 C CA . ALA A 1 197 ? 14.609 12.385 -15.352 1.00 87.62 197 ALA A CA 1
ATOM 1592 C C . ALA A 1 197 ? 13.829 12.039 -16.632 1.00 87.62 197 ALA A C 1
ATOM 1594 O O . ALA A 1 197 ? 13.412 10.901 -16.811 1.00 87.62 197 ALA A O 1
ATOM 1595 N N . VAL A 1 198 ? 13.696 12.995 -17.554 1.00 89.00 198 VAL A N 1
ATOM 1596 C CA . VAL A 1 198 ? 13.109 12.772 -18.884 1.00 89.00 198 VAL A CA 1
ATOM 1597 C C . VAL A 1 198 ? 13.922 11.807 -19.743 1.00 89.00 198 VAL A C 1
ATOM 1599 O O . VAL A 1 198 ? 13.422 11.366 -20.771 1.00 89.00 198 VAL A O 1
ATOM 1602 N N . ASN A 1 199 ? 15.159 11.475 -19.352 1.00 91.56 199 ASN A N 1
ATOM 1603 C CA . ASN A 1 199 ? 15.961 10.479 -20.053 1.00 91.56 199 ASN A CA 1
ATOM 1604 C C . ASN A 1 199 ? 15.706 9.037 -19.603 1.00 91.56 199 ASN A C 1
ATOM 1606 O O . ASN A 1 199 ? 16.311 8.110 -20.143 1.00 91.56 199 ASN A O 1
ATOM 1610 N N . ASP A 1 200 ? 14.830 8.842 -18.618 1.00 94.31 200 ASP A N 1
ATOM 1611 C CA . ASP A 1 200 ? 14.518 7.540 -18.045 1.00 94.31 200 ASP A CA 1
ATOM 1612 C C . ASP A 1 200 ? 13.691 6.667 -18.997 1.00 94.31 200 ASP A C 1
ATOM 1614 O O . ASP A 1 200 ? 12.601 7.055 -19.416 1.00 94.31 200 ASP A O 1
ATOM 1618 N N . LEU A 1 201 ? 14.177 5.465 -19.309 1.00 94.69 201 LEU A N 1
ATOM 1619 C CA . LEU A 1 201 ? 13.490 4.509 -20.183 1.00 94.69 201 LEU A CA 1
ATOM 1620 C C . LEU A 1 201 ? 12.108 4.101 -19.648 1.00 94.69 201 LEU A C 1
ATOM 1622 O O . LEU A 1 201 ? 11.179 3.903 -20.429 1.00 94.69 201 LEU A O 1
ATOM 1626 N N . PHE A 1 202 ? 11.917 4.049 -18.324 1.00 94.88 202 PHE A N 1
ATOM 1627 C CA . PHE A 1 202 ? 10.626 3.676 -17.733 1.00 94.88 202 PHE A CA 1
ATOM 1628 C C . PHE A 1 202 ? 9.539 4.733 -17.942 1.00 94.88 202 PHE A C 1
ATOM 1630 O O . PHE A 1 202 ? 8.381 4.471 -17.620 1.00 94.88 202 PHE A O 1
ATOM 1637 N N . GLN A 1 203 ? 9.838 5.911 -18.494 1.00 93.62 203 GLN A N 1
ATOM 1638 C CA . GLN A 1 203 ? 8.788 6.833 -18.940 1.00 93.62 203 GLN A CA 1
ATOM 1639 C C . GLN A 1 203 ? 7.922 6.239 -20.063 1.00 93.62 203 GLN A C 1
ATOM 1641 O O . GLN A 1 203 ? 6.745 6.582 -20.167 1.00 93.62 203 GLN A O 1
ATOM 1646 N N . ALA A 1 204 ? 8.497 5.333 -20.863 1.00 95.62 204 ALA A N 1
ATOM 1647 C CA . ALA A 1 204 ? 7.804 4.631 -21.932 1.00 95.62 204 ALA A CA 1
ATOM 1648 C C . ALA A 1 204 ? 6.777 3.627 -21.389 1.00 95.62 204 ALA A C 1
ATOM 1650 O O . ALA A 1 204 ? 5.820 3.307 -22.085 1.00 95.62 204 ALA A O 1
ATOM 1651 N N . ILE A 1 205 ? 6.950 3.156 -20.146 1.00 96.69 205 ILE A N 1
ATOM 1652 C CA . ILE A 1 205 ? 6.044 2.211 -19.487 1.00 96.69 205 ILE A CA 1
ATOM 1653 C C . ILE A 1 205 ? 5.040 2.978 -18.629 1.00 96.69 205 ILE A C 1
ATOM 1655 O O . ILE A 1 205 ? 5.395 3.652 -17.657 1.00 96.69 205 ILE A O 1
ATOM 1659 N N . ARG A 1 206 ? 3.759 2.851 -18.953 1.00 96.88 206 ARG A N 1
ATOM 1660 C CA . ARG A 1 206 ? 2.645 3.437 -18.204 1.00 96.88 206 ARG A CA 1
ATOM 1661 C C . ARG A 1 206 ? 1.856 2.314 -17.557 1.00 96.88 206 ARG A C 1
ATOM 1663 O O . ARG A 1 206 ? 1.451 1.389 -18.245 1.00 96.88 206 ARG A O 1
ATOM 1670 N N . VAL A 1 207 ? 1.657 2.400 -16.250 1.00 98.12 207 VAL A N 1
ATOM 1671 C CA . VAL A 1 207 ? 0.923 1.401 -15.469 1.00 98.12 207 VAL A CA 1
ATOM 1672 C C . VAL A 1 207 ? -0.275 2.104 -14.859 1.00 98.12 207 VAL A C 1
ATOM 1674 O O . VAL A 1 207 ? -0.100 3.143 -14.222 1.00 98.12 207 VAL A O 1
ATOM 1677 N N . THR A 1 208 ? -1.474 1.578 -15.089 1.00 97.94 208 THR A N 1
ATOM 1678 C CA . THR A 1 208 ? -2.683 2.097 -14.445 1.00 97.94 208 THR A CA 1
ATOM 1679 C C . THR A 1 208 ? -2.728 1.683 -12.981 1.00 97.94 208 THR A C 1
ATOM 1681 O O . THR A 1 208 ? -2.146 0.667 -12.592 1.00 97.94 208 THR A O 1
ATOM 1684 N N . ASP A 1 209 ? -3.468 2.431 -12.173 1.00 97.75 209 ASP A N 1
ATOM 1685 C CA . ASP A 1 209 ? -3.911 1.932 -10.874 1.00 97.75 209 ASP A CA 1
ATOM 1686 C C . ASP A 1 209 ? -4.800 0.692 -11.062 1.00 97.75 209 ASP A C 1
ATOM 1688 O O . ASP A 1 209 ? -5.353 0.462 -12.148 1.00 97.75 209 ASP A O 1
ATOM 1692 N N . SER A 1 210 ? -4.896 -0.142 -10.027 1.00 97.25 210 SER A N 1
ATOM 1693 C CA . SER A 1 210 ? -5.813 -1.278 -10.048 1.00 97.25 210 SER A CA 1
ATOM 1694 C C . SER A 1 210 ? -7.265 -0.805 -9.933 1.00 97.25 210 SER A C 1
ATOM 1696 O O . SER A 1 210 ? -7.532 0.262 -9.372 1.00 97.25 210 SER A O 1
ATOM 1698 N N . PRO A 1 211 ? -8.237 -1.633 -10.347 1.00 96.12 211 PRO A N 1
ATOM 1699 C CA . PRO A 1 211 ? -9.607 -1.490 -9.880 1.00 96.12 211 PRO A CA 1
ATOM 1700 C C . PRO A 1 211 ? -9.677 -1.481 -8.346 1.00 96.12 211 PRO A C 1
ATOM 1702 O O . PRO A 1 211 ? -8.802 -2.029 -7.665 1.00 96.12 211 PRO A O 1
ATOM 1705 N N . ALA A 1 212 ? -10.738 -0.875 -7.815 1.00 95.94 212 ALA A N 1
ATOM 1706 C CA . ALA A 1 212 ? -11.021 -0.901 -6.388 1.00 95.94 212 ALA A CA 1
ATOM 1707 C C . ALA A 1 212 ? -11.244 -2.347 -5.911 1.00 95.94 212 ALA A C 1
ATOM 1709 O O . ALA A 1 212 ? -12.021 -3.100 -6.500 1.00 95.94 212 ALA A O 1
ATOM 1710 N N . LEU A 1 213 ? -10.563 -2.709 -4.832 1.00 95.81 213 LEU A N 1
ATOM 1711 C CA . LEU A 1 213 ? -10.682 -3.975 -4.120 1.00 95.81 213 LEU A CA 1
ATOM 1712 C C . LEU A 1 213 ? -11.707 -3.832 -2.989 1.00 95.81 213 LEU A C 1
ATOM 1714 O O . LEU A 1 213 ? -12.116 -2.724 -2.624 1.00 95.81 213 LEU A O 1
ATOM 1718 N N . ARG A 1 214 ? -12.133 -4.954 -2.408 1.00 94.69 214 ARG A N 1
ATOM 1719 C CA . ARG A 1 214 ? -13.047 -4.933 -1.261 1.00 94.69 214 ARG A CA 1
ATOM 1720 C C . ARG A 1 214 ? -12.244 -4.867 0.027 1.00 94.69 214 ARG A C 1
ATOM 1722 O O . ARG A 1 214 ? -11.158 -5.428 0.135 1.00 94.69 214 ARG A O 1
ATOM 1729 N N . THR A 1 215 ? -12.818 -4.259 1.055 1.00 92.44 215 THR A N 1
ATOM 1730 C CA . THR A 1 215 ? -12.251 -4.301 2.412 1.00 92.44 215 THR A CA 1
ATOM 1731 C C . THR A 1 215 ? -12.190 -5.727 2.964 1.00 92.44 215 THR A C 1
ATOM 1733 O O . THR A 1 215 ? -11.292 -6.038 3.738 1.00 92.44 215 THR A O 1
ATOM 1736 N N . SER A 1 216 ? -13.060 -6.632 2.496 1.00 92.75 216 SER A N 1
ATOM 1737 C CA . SER A 1 216 ? -12.997 -8.064 2.818 1.00 92.75 216 SER A CA 1
ATOM 1738 C C . SER A 1 216 ? -11.790 -8.790 2.213 1.00 92.75 216 SER A C 1
ATOM 1740 O O . SER A 1 216 ? -11.495 -9.904 2.633 1.00 92.75 216 SER A O 1
ATOM 1742 N N . ASP A 1 217 ? -11.106 -8.183 1.237 1.00 95.44 217 ASP A N 1
ATOM 1743 C CA . ASP A 1 217 ? -9.854 -8.701 0.674 1.00 95.44 217 ASP A CA 1
ATOM 1744 C C . ASP A 1 217 ? -8.631 -8.253 1.510 1.00 95.44 217 ASP A C 1
ATOM 1746 O O . ASP A 1 217 ? -7.496 -8.596 1.172 1.00 95.44 217 ASP A O 1
ATOM 1750 N N . LEU A 1 218 ? -8.848 -7.499 2.601 1.00 96.38 218 LEU A N 1
ATOM 1751 C CA . LEU A 1 218 ? -7.830 -7.106 3.576 1.00 96.38 218 LEU A CA 1
ATOM 1752 C C . LEU A 1 218 ? -7.838 -8.018 4.809 1.00 96.38 218 LEU A C 1
ATOM 1754 O O . LEU A 1 218 ? -8.862 -8.566 5.222 1.00 96.38 218 LEU A O 1
ATOM 1758 N N . LEU A 1 219 ? -6.681 -8.106 5.454 1.00 96.00 219 LEU A N 1
ATOM 1759 C CA . LEU A 1 219 ? -6.495 -8.714 6.763 1.00 96.00 219 LEU A CA 1
ATOM 1760 C C . LEU A 1 219 ? -5.479 -7.923 7.590 1.00 96.00 219 LEU A C 1
ATOM 1762 O O . LEU A 1 219 ? -4.622 -7.234 7.042 1.00 96.00 219 LEU A O 1
ATOM 1766 N N . ILE A 1 220 ? -5.545 -8.027 8.913 1.00 95.25 220 ILE A N 1
ATOM 1767 C CA . ILE A 1 220 ? -4.550 -7.421 9.803 1.00 95.25 220 ILE A CA 1
ATOM 1768 C C . ILE A 1 220 ? -3.460 -8.443 10.102 1.00 95.25 220 ILE A C 1
ATOM 1770 O O . ILE A 1 220 ? -3.725 -9.502 10.672 1.00 95.25 220 ILE A O 1
ATOM 1774 N N . CYS A 1 221 ? -2.225 -8.103 9.744 1.00 92.62 221 CYS A N 1
ATOM 1775 C CA . CYS A 1 221 ? -1.035 -8.899 10.021 1.00 92.62 221 CYS A CA 1
ATOM 1776 C C . CYS A 1 221 ? -0.104 -8.195 11.001 1.00 92.62 221 CYS A C 1
ATOM 1778 O O . CYS A 1 221 ? 0.064 -6.975 10.961 1.00 92.62 221 CYS A O 1
ATOM 1780 N N . GLN A 1 222 ? 0.573 -8.992 11.823 1.00 91.19 222 GLN A N 1
ATOM 1781 C CA . GLN A 1 222 ? 1.717 -8.547 12.606 1.00 91.19 222 GLN A CA 1
ATOM 1782 C C . GLN A 1 222 ? 3.008 -8.716 11.798 1.00 91.19 222 GLN A C 1
ATOM 1784 O O . GLN A 1 222 ? 3.193 -9.722 11.111 1.00 91.19 222 GLN A O 1
ATOM 1789 N N . LYS A 1 223 ? 3.928 -7.751 11.893 1.00 89.19 223 LYS A N 1
ATOM 1790 C CA . LYS A 1 223 ? 5.283 -7.926 11.366 1.00 89.19 223 LYS A CA 1
ATOM 1791 C C . LYS A 1 223 ? 6.052 -8.932 12.232 1.00 89.19 223 LYS A C 1
ATOM 1793 O O . LYS A 1 223 ? 6.281 -8.686 13.415 1.00 89.19 223 LYS A O 1
ATOM 1798 N N . MET A 1 224 ? 6.487 -10.013 11.597 1.00 87.31 224 MET A N 1
ATOM 1799 C CA . MET A 1 224 ? 7.325 -11.054 12.185 1.00 87.31 224 MET A CA 1
ATOM 1800 C C . MET A 1 224 ? 8.729 -10.963 11.591 1.00 87.31 224 MET A C 1
ATOM 1802 O O . MET A 1 224 ? 8.874 -11.055 10.372 1.00 87.31 224 MET A O 1
ATOM 1806 N N . ASP A 1 225 ? 9.744 -10.804 12.435 1.00 85.44 225 ASP A N 1
ATOM 1807 C CA . ASP A 1 225 ? 11.140 -10.896 12.015 1.00 85.44 225 ASP A CA 1
ATOM 1808 C C . ASP A 1 225 ? 11.660 -12.309 12.309 1.00 85.44 225 ASP A C 1
ATOM 1810 O O . ASP A 1 225 ? 11.476 -12.849 13.401 1.00 85.44 225 ASP A O 1
ATOM 1814 N N . MET A 1 226 ? 12.290 -12.931 11.312 1.00 83.56 226 MET A N 1
ATOM 1815 C CA . MET A 1 226 ? 12.909 -14.248 11.443 1.00 83.56 226 MET A CA 1
ATOM 1816 C C . MET A 1 226 ? 14.421 -14.075 11.510 1.00 83.56 226 MET A C 1
ATOM 1818 O O . MET A 1 226 ? 15.029 -13.548 10.577 1.00 83.56 226 MET A O 1
ATOM 1822 N N . ASN A 1 227 ? 15.036 -14.504 12.610 1.00 81.62 227 ASN A N 1
ATOM 1823 C CA . ASN A 1 227 ? 16.491 -14.490 12.715 1.00 81.62 227 ASN A CA 1
ATOM 1824 C C . ASN A 1 227 ? 17.120 -15.697 11.994 1.00 81.62 227 ASN A C 1
ATOM 1826 O O . ASN A 1 227 ? 16.444 -16.665 11.649 1.00 81.62 227 ASN A O 1
ATOM 1830 N N . VAL A 1 228 ? 18.444 -15.666 11.814 1.00 85.75 228 VAL A N 1
ATOM 1831 C CA . VAL A 1 228 ? 19.212 -16.754 11.171 1.00 85.75 228 VAL A CA 1
ATOM 1832 C C . VAL A 1 228 ? 19.110 -18.102 11.898 1.00 85.75 228 VAL A C 1
ATOM 1834 O O . VAL A 1 228 ? 19.436 -19.134 11.324 1.00 85.75 228 VAL A O 1
ATOM 1837 N N . HIS A 1 229 ? 18.644 -18.105 13.148 1.00 82.44 229 HIS A N 1
ATOM 1838 C CA . HIS A 1 229 ? 18.437 -19.303 13.962 1.00 82.44 229 HIS A CA 1
ATOM 1839 C C . HIS A 1 229 ? 16.988 -19.819 13.914 1.00 82.44 229 HIS A C 1
ATOM 1841 O O . HIS A 1 229 ? 16.643 -20.726 14.667 1.00 82.44 229 HIS A O 1
ATOM 1847 N N . GLY A 1 230 ? 16.128 -19.242 13.067 1.00 76.56 230 GLY A N 1
ATOM 1848 C CA . GLY A 1 230 ? 14.752 -19.700 12.866 1.00 76.56 230 GLY A CA 1
ATOM 1849 C C . GLY A 1 230 ? 13.799 -19.393 14.024 1.00 76.56 230 GLY A C 1
ATOM 1850 O O . GLY A 1 230 ? 12.731 -19.996 14.112 1.00 76.56 230 GLY A O 1
ATOM 1851 N N . LYS A 1 231 ? 14.161 -18.478 14.932 1.00 76.44 231 LYS A N 1
ATOM 1852 C CA . LYS A 1 231 ? 13.279 -18.055 16.024 1.00 76.44 231 LYS A CA 1
ATOM 1853 C C . LYS A 1 231 ? 12.480 -16.822 15.583 1.00 76.44 231 LYS A C 1
ATOM 1855 O O . LYS A 1 231 ? 13.098 -15.773 15.380 1.00 76.44 231 LYS A O 1
ATOM 1860 N N . PRO A 1 232 ? 11.143 -16.919 15.475 1.00 75.62 232 PRO A N 1
ATOM 1861 C CA . PRO A 1 232 ? 10.314 -15.770 15.151 1.00 75.62 232 PRO A CA 1
ATOM 1862 C C . PRO A 1 232 ? 10.302 -14.773 16.316 1.00 75.62 232 PRO A C 1
ATOM 1864 O O . PRO A 1 232 ? 10.184 -15.164 17.486 1.00 75.62 232 PRO A O 1
ATOM 1867 N N . ASP A 1 233 ? 10.427 -13.490 15.984 1.00 78.31 233 ASP A N 1
ATOM 1868 C CA . ASP A 1 233 ? 10.253 -12.370 16.903 1.00 78.31 233 ASP A CA 1
ATOM 1869 C C . ASP A 1 233 ? 9.168 -11.422 16.375 1.00 78.31 233 ASP A C 1
ATOM 1871 O O . ASP A 1 233 ? 9.287 -10.817 15.306 1.00 78.31 233 ASP A O 1
ATOM 1875 N N . GLY A 1 234 ? 8.056 -11.350 17.106 1.00 73.75 234 GLY A N 1
ATOM 1876 C CA . GLY A 1 234 ? 6.897 -10.550 16.733 1.00 73.75 234 GLY A CA 1
ATOM 1877 C C . GLY A 1 234 ? 7.046 -9.108 17.197 1.00 73.75 234 GLY A C 1
ATOM 1878 O O . GLY A 1 234 ? 6.895 -8.806 18.384 1.00 73.75 234 GLY A O 1
ATOM 1879 N N . LEU A 1 235 ? 7.251 -8.187 16.256 1.00 80.88 235 LEU A N 1
ATOM 1880 C CA . LEU A 1 235 ? 7.255 -6.758 16.558 1.00 80.88 235 LEU A CA 1
ATOM 1881 C C . LEU A 1 235 ? 5.820 -6.265 16.804 1.00 80.88 235 LEU A C 1
ATOM 1883 O O . LEU A 1 235 ? 4.886 -6.751 16.162 1.00 80.88 235 LEU A O 1
ATOM 1887 N N . PRO A 1 236 ? 5.594 -5.276 17.689 1.00 82.69 236 PRO A N 1
ATOM 1888 C CA . PRO A 1 236 ? 4.273 -4.684 17.924 1.00 82.69 236 PRO A CA 1
ATOM 1889 C C . PRO A 1 236 ? 3.869 -3.725 16.786 1.00 82.69 236 PRO A C 1
ATOM 1891 O O . PRO A 1 236 ? 3.447 -2.598 17.033 1.00 82.69 236 PRO A O 1
ATOM 1894 N N . LEU A 1 237 ? 4.044 -4.164 15.539 1.00 87.69 237 LEU A N 1
ATOM 1895 C CA . LEU A 1 237 ? 3.753 -3.429 14.318 1.00 87.69 237 LEU A CA 1
ATOM 1896 C C . LEU A 1 237 ? 2.680 -4.187 13.540 1.00 87.69 237 LEU A C 1
ATOM 1898 O O . LEU A 1 237 ? 2.940 -5.278 13.027 1.00 87.69 237 LEU A O 1
ATOM 1902 N N . PHE A 1 238 ? 1.497 -3.591 13.440 1.00 92.69 238 PHE A N 1
ATOM 1903 C CA . PHE A 1 238 ? 0.345 -4.181 12.769 1.00 92.69 238 PHE A CA 1
ATOM 1904 C C . PHE A 1 238 ? 0.055 -3.435 11.471 1.00 92.69 238 PHE A C 1
ATOM 1906 O O . PHE A 1 238 ? 0.247 -2.221 11.390 1.00 92.69 238 PHE A O 1
ATOM 1913 N N . ARG A 1 239 ? -0.364 -4.159 10.435 1.00 94.81 239 ARG A N 1
ATOM 1914 C CA . ARG A 1 239 ? -0.597 -3.631 9.086 1.00 94.81 239 ARG A CA 1
ATOM 1915 C C . ARG A 1 239 ? -1.861 -4.232 8.497 1.00 94.81 239 ARG A C 1
ATOM 1917 O O . ARG A 1 239 ? -2.064 -5.439 8.608 1.00 94.81 239 ARG A O 1
ATOM 1924 N N . GLU A 1 240 ? -2.657 -3.404 7.836 1.00 96.12 240 GLU A N 1
ATOM 1925 C CA . GLU A 1 240 ? -3.706 -3.868 6.929 1.00 96.12 240 GLU A CA 1
ATOM 1926 C C . GLU A 1 240 ? -3.068 -4.353 5.625 1.00 96.12 240 GLU A C 1
ATOM 1928 O O . GLU A 1 240 ? -2.553 -3.562 4.844 1.00 96.12 240 GLU A O 1
ATOM 1933 N N . CYS A 1 241 ? -3.079 -5.653 5.379 1.00 96.81 241 CYS A N 1
ATOM 1934 C CA . CYS A 1 241 ? -2.485 -6.273 4.204 1.00 96.81 241 CYS A CA 1
ATOM 1935 C C . CYS A 1 241 ? -3.570 -6.855 3.302 1.00 96.81 241 CYS A C 1
ATOM 1937 O O . CYS A 1 241 ? -4.578 -7.351 3.794 1.00 96.81 241 CYS A O 1
ATOM 1939 N N . LEU A 1 242 ? -3.326 -6.902 1.996 1.00 97.12 242 LEU A N 1
ATOM 1940 C CA . LEU A 1 242 ? -4.095 -7.760 1.100 1.00 97.12 242 LEU A CA 1
ATOM 1941 C C . LEU A 1 242 ? -3.934 -9.220 1.510 1.00 97.12 242 LEU A C 1
ATOM 1943 O O . LEU A 1 242 ? -2.823 -9.670 1.808 1.00 97.12 242 LEU A O 1
ATOM 1947 N N . ALA A 1 243 ? -5.045 -9.946 1.511 1.00 96.12 243 ALA A N 1
ATOM 1948 C CA . ALA A 1 243 ? -5.078 -11.354 1.841 1.00 96.12 243 ALA A CA 1
ATOM 1949 C C . ALA A 1 243 ? -4.354 -12.208 0.780 1.00 96.12 243 ALA A C 1
ATOM 1951 O O . ALA A 1 243 ? -4.409 -11.907 -0.417 1.00 96.12 243 ALA A O 1
ATOM 1952 N N . PRO A 1 244 ? -3.698 -13.309 1.188 1.00 95.94 244 PRO A N 1
ATOM 1953 C CA . PRO A 1 244 ? -3.242 -14.326 0.252 1.00 95.94 244 PRO A CA 1
ATOM 1954 C C . PRO A 1 244 ? -4.397 -14.825 -0.627 1.00 95.94 244 PRO A C 1
ATOM 1956 O O . PRO A 1 244 ? -5.514 -15.028 -0.158 1.00 95.94 244 PRO A O 1
ATOM 1959 N N . GLY A 1 245 ? -4.118 -15.046 -1.906 1.00 95.69 245 GLY A N 1
ATOM 1960 C CA . GLY A 1 245 ? -5.088 -15.454 -2.918 1.00 95.69 245 GLY A CA 1
ATOM 1961 C C . GLY A 1 245 ? -5.733 -14.296 -3.683 1.00 95.69 245 GLY A C 1
ATOM 1962 O O . GLY A 1 245 ? -6.229 -14.539 -4.785 1.00 95.69 245 GLY A O 1
ATOM 1963 N N . THR A 1 246 ? -5.675 -13.060 -3.174 1.00 96.12 246 THR A N 1
ATOM 1964 C CA . THR A 1 246 ? -6.205 -11.877 -3.869 1.00 96.12 246 THR A CA 1
ATOM 1965 C C . THR A 1 246 ? -5.487 -11.670 -5.202 1.00 96.12 246 THR A C 1
ATOM 1967 O O . THR A 1 246 ? -4.257 -11.714 -5.270 1.00 96.12 246 THR A O 1
ATOM 1970 N N . SER A 1 247 ? -6.262 -11.475 -6.270 1.00 96.56 247 SER A N 1
ATOM 1971 C CA . SER A 1 247 ? -5.757 -11.242 -7.627 1.00 96.56 247 SER A CA 1
ATOM 1972 C C . SER A 1 247 ? -6.057 -9.812 -8.059 1.00 96.56 247 SER A C 1
ATOM 1974 O O . SER A 1 247 ? -7.147 -9.304 -7.808 1.00 96.56 247 SER A O 1
ATOM 1976 N N . ILE A 1 248 ? -5.078 -9.160 -8.678 1.00 96.38 248 ILE A N 1
ATOM 1977 C CA . ILE A 1 248 ? -5.094 -7.728 -8.978 1.00 96.38 248 ILE A CA 1
ATOM 1978 C C . ILE A 1 248 ? -4.658 -7.553 -10.427 1.00 96.38 248 ILE A C 1
ATOM 1980 O O . ILE A 1 248 ? -3.592 -8.029 -10.814 1.00 96.38 248 ILE A O 1
ATOM 1984 N N . SER A 1 249 ? -5.472 -6.869 -11.224 1.00 96.81 249 SER A N 1
ATOM 1985 C CA . SER A 1 249 ? -5.188 -6.593 -12.632 1.00 96.81 249 SER A CA 1
ATOM 1986 C C . SER A 1 249 ? -4.726 -5.152 -12.832 1.00 96.81 249 SER A C 1
ATOM 1988 O O . SER A 1 249 ? -5.322 -4.221 -12.286 1.00 96.81 249 SER A O 1
ATOM 1990 N N . HIS A 1 250 ? -3.712 -4.969 -13.670 1.00 97.88 250 HIS A N 1
ATOM 1991 C CA . HIS A 1 250 ? -3.226 -3.672 -14.121 1.00 97.88 250 HIS A CA 1
ATOM 1992 C C . HIS A 1 250 ? -3.103 -3.661 -15.635 1.00 97.88 250 HIS A C 1
ATOM 1994 O O . HIS A 1 250 ? -2.520 -4.574 -16.223 1.00 97.88 250 HIS A O 1
ATOM 2000 N N . ARG A 1 251 ? -3.537 -2.563 -16.252 1.00 97.62 251 ARG A N 1
ATOM 2001 C CA . ARG A 1 251 ? -3.228 -2.307 -17.651 1.00 97.62 251 ARG A CA 1
ATOM 2002 C C . ARG A 1 251 ? -1.867 -1.634 -17.737 1.00 97.62 251 ARG A C 1
ATOM 2004 O O . ARG A 1 251 ? -1.623 -0.598 -17.113 1.00 97.62 251 ARG A O 1
ATOM 2011 N N . VAL A 1 252 ? -0.983 -2.215 -18.534 1.00 97.31 252 VAL A N 1
ATOM 2012 C CA . VAL A 1 252 ? 0.349 -1.674 -18.802 1.00 97.31 252 VAL A CA 1
ATOM 2013 C C . VAL A 1 252 ? 0.432 -1.294 -20.272 1.00 97.31 252 VAL A C 1
ATOM 2015 O O . VAL A 1 252 ? 0.012 -2.045 -21.142 1.00 97.31 252 VAL A O 1
ATOM 2018 N N . VAL A 1 253 ? 0.944 -0.106 -20.574 1.00 97.19 253 VAL A N 1
ATOM 2019 C CA . VAL A 1 253 ? 1.152 0.353 -21.950 1.00 97.19 253 VAL A CA 1
ATOM 2020 C C . VAL A 1 253 ? 2.611 0.722 -22.128 1.00 97.19 253 VAL A C 1
ATOM 2022 O O . VAL A 1 253 ? 3.143 1.514 -21.350 1.00 97.19 253 VAL A O 1
ATOM 2025 N N . VAL A 1 254 ? 3.239 0.178 -23.168 1.00 96.69 254 VAL A N 1
ATOM 2026 C CA . VAL A 1 254 ? 4.601 0.534 -23.573 1.00 96.69 254 VAL A CA 1
ATOM 2027 C C . VAL A 1 254 ? 4.553 1.379 -24.833 1.00 96.69 254 VAL A C 1
ATOM 2029 O O . VAL A 1 254 ? 3.924 1.006 -25.820 1.00 96.69 254 VAL A O 1
ATOM 2032 N N . ASP A 1 255 ? 5.224 2.522 -24.800 1.00 95.94 255 ASP A N 1
ATOM 2033 C CA . ASP A 1 255 ? 5.517 3.322 -25.983 1.00 95.94 255 ASP A CA 1
ATOM 2034 C C . ASP A 1 255 ? 6.780 2.781 -26.668 1.00 95.94 255 ASP A C 1
ATOM 2036 O O . ASP A 1 255 ? 7.872 2.882 -26.122 1.00 95.94 255 ASP A O 1
ATOM 2040 N N . THR A 1 256 ? 6.646 2.201 -27.859 1.00 95.19 256 THR A N 1
ATOM 2041 C CA . THR A 1 256 ? 7.737 1.624 -28.664 1.00 95.19 256 THR A CA 1
ATOM 2042 C C . THR A 1 256 ? 8.253 2.577 -29.749 1.00 95.19 256 THR A C 1
ATOM 2044 O O . THR A 1 256 ? 8.961 2.171 -30.682 1.00 95.19 256 THR A O 1
ATOM 2047 N N . SER A 1 257 ? 7.922 3.869 -29.647 1.00 93.88 257 SER A N 1
ATOM 2048 C CA . SER A 1 257 ? 8.516 4.910 -30.487 1.00 93.88 257 SER A CA 1
ATOM 2049 C C . SER A 1 257 ? 10.046 4.987 -30.300 1.00 93.88 257 SER A C 1
ATOM 2051 O O . SER A 1 257 ? 10.602 4.397 -29.369 1.00 93.88 257 SER A O 1
ATOM 2053 N N . PRO A 1 258 ? 10.782 5.665 -31.202 1.00 92.06 258 PRO A N 1
ATOM 2054 C CA . PRO A 1 258 ? 12.230 5.808 -31.063 1.00 92.06 258 PRO A CA 1
ATOM 2055 C C . PRO A 1 258 ? 12.631 6.381 -29.700 1.00 92.06 258 PRO A C 1
ATOM 2057 O O . PRO A 1 258 ? 11.993 7.310 -29.203 1.00 92.06 258 PRO A O 1
ATOM 2060 N N . THR A 1 259 ? 13.734 5.895 -29.132 1.00 89.44 259 THR A N 1
ATOM 2061 C CA . THR A 1 259 ? 14.153 6.245 -27.766 1.00 89.44 259 THR A CA 1
ATOM 2062 C C . THR A 1 259 ? 14.382 7.744 -27.568 1.00 89.44 259 THR A C 1
ATOM 2064 O O . THR A 1 259 ? 13.955 8.312 -26.562 1.00 89.44 259 THR A O 1
ATOM 2067 N N . ALA A 1 260 ? 14.905 8.424 -28.595 1.00 86.38 260 ALA A N 1
ATOM 2068 C CA . ALA A 1 260 ? 15.073 9.880 -28.621 1.00 86.38 260 ALA A CA 1
ATOM 2069 C C . ALA A 1 260 ? 13.748 10.668 -28.529 1.00 86.38 260 ALA A C 1
ATOM 2071 O O . ALA A 1 260 ? 13.759 11.853 -28.204 1.00 86.38 260 ALA A O 1
ATOM 2072 N N . ARG A 1 261 ? 12.600 10.027 -28.797 1.00 88.25 261 ARG A N 1
ATOM 2073 C CA . ARG A 1 261 ? 11.245 10.586 -28.632 1.00 88.25 261 ARG A CA 1
ATOM 2074 C C . ARG A 1 261 ? 10.565 10.134 -27.339 1.00 88.25 261 ARG A C 1
ATOM 2076 O O . ARG A 1 261 ? 9.454 10.569 -27.061 1.00 88.25 261 ARG A O 1
ATOM 2083 N N . GLY A 1 262 ? 11.233 9.316 -26.524 1.00 85.25 262 GLY A N 1
ATOM 2084 C CA . GLY A 1 262 ? 10.705 8.842 -25.250 1.00 85.25 262 GLY A CA 1
ATOM 2085 C C . GLY A 1 262 ? 10.154 7.428 -25.227 1.00 85.25 262 GLY A C 1
ATOM 2086 O O . GLY A 1 262 ? 9.744 7.008 -24.147 1.00 85.25 262 GLY A O 1
ATOM 2087 N N . GLY A 1 263 ? 10.134 6.729 -26.360 1.00 92.50 263 GLY A N 1
ATOM 2088 C CA . GLY A 1 263 ? 9.755 5.324 -26.395 1.00 92.50 263 GLY A CA 1
ATOM 2089 C C . GLY A 1 263 ? 10.895 4.396 -25.978 1.00 92.50 263 GLY A C 1
ATOM 2090 O O . GLY A 1 263 ? 12.021 4.818 -25.714 1.00 92.50 263 GLY A O 1
ATOM 2091 N N . TRP A 1 264 ? 10.591 3.110 -25.886 1.00 94.94 264 TRP A N 1
ATOM 2092 C CA . TRP A 1 264 ? 11.528 2.064 -25.519 1.00 94.94 264 TRP A CA 1
ATOM 2093 C C . TRP A 1 264 ? 11.064 0.730 -26.112 1.00 94.94 264 TRP A C 1
ATOM 2095 O O . TRP A 1 264 ? 10.195 0.057 -25.559 1.00 94.94 264 TRP A O 1
ATOM 2105 N N . ARG A 1 265 ? 11.639 0.343 -27.259 1.00 92.00 265 ARG A N 1
ATOM 2106 C CA . ARG A 1 265 ? 11.261 -0.893 -27.969 1.00 92.00 265 ARG A CA 1
ATOM 2107 C C . ARG A 1 265 ? 11.562 -2.143 -27.156 1.00 92.00 265 ARG A C 1
ATOM 2109 O O . ARG A 1 265 ? 10.734 -3.040 -27.086 1.00 92.00 265 ARG A O 1
ATOM 2116 N N . GLU A 1 266 ? 12.711 -2.190 -26.491 1.00 91.81 266 GLU A N 1
ATOM 2117 C CA . GLU A 1 266 ? 13.075 -3.327 -25.643 1.00 91.81 266 GLU A CA 1
ATOM 2118 C C . GLU A 1 266 ? 12.186 -3.430 -24.394 1.00 91.81 266 GLU A C 1
ATOM 2120 O O . GLU A 1 266 ? 12.150 -4.484 -23.763 1.00 91.81 266 GLU A O 1
ATOM 2125 N N . GLY A 1 267 ? 11.434 -2.373 -24.063 1.00 91.81 267 GLY A N 1
ATOM 2126 C CA . GLY A 1 267 ? 10.421 -2.398 -23.012 1.00 91.81 267 GLY A CA 1
ATOM 2127 C C . GLY A 1 267 ? 9.256 -3.340 -23.325 1.00 91.81 267 GLY A C 1
ATOM 2128 O O . GLY A 1 267 ? 8.725 -3.951 -22.404 1.00 91.81 267 GLY A O 1
ATOM 2129 N N . GLU A 1 268 ? 8.895 -3.504 -24.605 1.00 94.12 268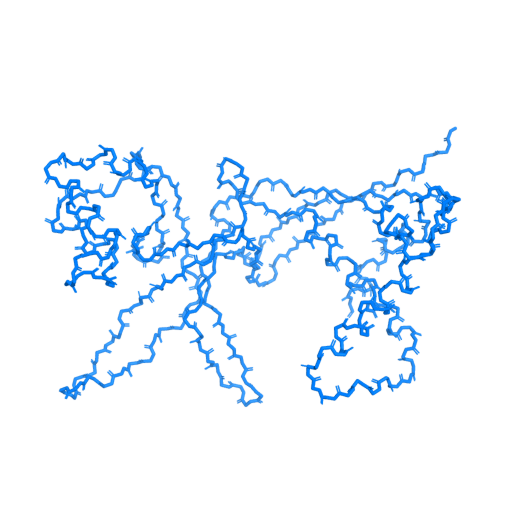 GLU A N 1
ATOM 2130 C CA . GLU A 1 268 ? 7.888 -4.482 -25.054 1.00 94.12 268 GLU A CA 1
ATOM 2131 C C . GLU A 1 268 ? 8.374 -5.898 -24.732 1.00 94.12 268 GLU A C 1
ATOM 2133 O O . GLU A 1 268 ? 7.736 -6.619 -23.968 1.00 94.12 268 GLU A O 1
ATOM 2138 N N . ARG A 1 269 ? 9.590 -6.225 -25.187 1.00 92.56 269 ARG A N 1
ATOM 2139 C CA . ARG A 1 269 ? 10.233 -7.517 -24.926 1.00 92.56 269 ARG A CA 1
ATOM 2140 C C . ARG A 1 269 ? 10.384 -7.802 -23.431 1.00 92.56 269 ARG A C 1
ATOM 2142 O O . ARG A 1 269 ? 10.179 -8.930 -23.006 1.00 92.56 269 ARG A O 1
ATOM 2149 N N . PHE A 1 270 ? 10.740 -6.796 -22.629 1.00 93.69 270 PHE A N 1
ATOM 2150 C CA . PHE A 1 270 ? 10.846 -6.952 -21.177 1.00 93.69 270 PHE A CA 1
ATOM 2151 C C . PHE A 1 270 ? 9.520 -7.389 -20.539 1.00 93.69 270 PHE A C 1
ATOM 2153 O O . PHE A 1 270 ? 9.536 -8.245 -19.656 1.00 93.69 270 PHE A O 1
ATOM 2160 N N . LEU A 1 271 ? 8.388 -6.826 -20.973 1.00 93.25 271 LEU A N 1
ATOM 2161 C CA . LEU A 1 271 ? 7.079 -7.229 -20.459 1.00 93.25 271 LEU A CA 1
ATOM 2162 C C . LEU A 1 271 ? 6.648 -8.606 -20.972 1.00 93.25 271 LEU A C 1
ATOM 2164 O O . LEU A 1 271 ? 6.071 -9.369 -20.201 1.00 93.25 271 LEU A O 1
ATOM 2168 N N . GLU A 1 272 ? 6.963 -8.949 -22.223 1.00 92.69 272 GLU A N 1
ATOM 2169 C CA . GLU A 1 272 ? 6.705 -10.285 -22.781 1.00 92.69 272 GLU A CA 1
ATOM 2170 C C . GLU A 1 272 ? 7.457 -11.381 -22.012 1.00 92.69 272 GLU A C 1
ATOM 2172 O O . GLU A 1 272 ? 6.885 -12.420 -21.695 1.00 92.69 272 GLU A O 1
ATOM 2177 N N . THR A 1 273 ? 8.717 -11.131 -21.640 1.00 91.12 273 THR A N 1
ATOM 2178 C CA . THR A 1 273 ? 9.557 -12.080 -20.890 1.00 91.12 273 THR A CA 1
ATOM 2179 C C . THR A 1 273 ? 9.534 -11.832 -19.380 1.00 91.12 273 THR A C 1
ATOM 2181 O O . THR A 1 273 ? 10.452 -12.248 -18.669 1.00 91.12 273 THR A O 1
ATOM 2184 N N . LEU A 1 274 ? 8.536 -11.110 -18.857 1.00 90.25 274 LEU A N 1
ATOM 2185 C CA . LEU A 1 274 ? 8.523 -10.688 -17.453 1.00 90.25 274 LEU A CA 1
ATOM 2186 C C . LEU A 1 274 ? 8.521 -11.882 -16.494 1.00 90.25 274 LEU A C 1
ATOM 2188 O O . LEU A 1 274 ? 9.249 -11.863 -15.506 1.00 90.25 274 LEU A O 1
ATOM 2192 N N . ALA A 1 275 ? 7.736 -12.920 -16.799 1.00 83.44 275 ALA A N 1
ATOM 2193 C CA . ALA A 1 275 ? 7.659 -14.127 -15.978 1.00 83.44 275 ALA A CA 1
ATOM 2194 C C . ALA A 1 275 ? 9.016 -14.846 -15.888 1.00 83.44 275 ALA A C 1
ATOM 2196 O O . ALA A 1 275 ? 9.429 -15.228 -14.800 1.00 83.44 275 ALA A O 1
ATOM 2197 N N . GLU A 1 276 ? 9.736 -14.953 -17.007 1.00 85.12 276 GLU A N 1
ATOM 2198 C CA . GLU A 1 276 ? 11.084 -15.537 -17.063 1.00 85.12 276 GLU A CA 1
ATOM 2199 C C . GLU A 1 276 ? 12.125 -14.661 -16.361 1.00 85.12 276 GLU A C 1
ATOM 2201 O O . GLU A 1 276 ? 13.060 -15.165 -15.759 1.00 85.12 276 GLU A O 1
ATOM 2206 N N . THR A 1 277 ? 11.971 -13.336 -16.436 1.00 80.25 277 THR A N 1
ATOM 2207 C CA . THR A 1 277 ? 12.906 -12.381 -15.819 1.00 80.25 277 THR A CA 1
ATOM 2208 C C . THR A 1 277 ? 12.735 -12.305 -14.299 1.00 80.25 277 THR A C 1
ATOM 2210 O O . THR A 1 277 ? 13.660 -11.902 -13.595 1.00 80.25 277 THR A O 1
ATOM 2213 N N . ALA A 1 278 ? 11.536 -12.620 -13.803 1.00 78.56 278 ALA A N 1
ATOM 2214 C CA . ALA A 1 278 ? 11.206 -12.608 -12.383 1.00 78.56 278 ALA A CA 1
ATOM 2215 C C . ALA A 1 278 ? 11.482 -13.946 -11.675 1.00 78.56 278 ALA A C 1
ATOM 2217 O O . ALA A 1 278 ? 11.544 -13.948 -10.444 1.00 78.56 278 ALA A O 1
ATOM 2218 N N . ALA A 1 279 ? 11.602 -15.043 -12.431 1.00 73.62 279 ALA A N 1
ATOM 2219 C CA . ALA A 1 279 ? 11.978 -16.367 -11.935 1.00 73.62 279 ALA A CA 1
ATOM 2220 C C . ALA A 1 279 ? 13.481 -16.441 -11.620 1.00 73.62 279 ALA A C 1
ATOM 2222 O O . ALA A 1 279 ? 13.816 -17.082 -10.598 1.00 73.62 279 ALA A O 1
#

InterPro domains:
  IPR005537 CRISPR type III-associated protein [PF03787] (11-265)
  IPR010173 CRISPR-associated protein Csm5 [PTHR38007] (8-258)
  IPR010173 CRISPR-associated protein Csm5 [TIGR01899] (11-274)

pLDDT: mean 84.81, std 14.65, range [43.09, 98.12]

Organism: Mycobacterium tuberculosis (NCBI:txid1773)

Foldseek 3Di:
DDDQKDKDKDKDFFQAWAADFPPDKDFLAQWDDDDQKIFGFQVVLLLVQQDPVCNVVSVCLVVLVPVVRSRPGNVVSCVVSVRDDDCVRRPGDMAGADDDDQPDFDQDPVRDGDRDDPDQGMEGEGDADPVRFHWAAQVNVLVVLLVLVLVLVVVVVPVDDDPDDPDPDPVVVVVVVVSSLVVFLCLQAPPDDSNDPLSGLSQQKDKHIWPGDHSHQWYKDWDWDADPVRDIDTDSYIYTTGHGRDMTMIMMMGRCPRSNVNGDVVVVVCVVCVVVSND

Sequence (279 aa):
MNTYLKPFELTLRCLGPVFIGSGEKRTSKEYHVEGDRVYFPDMELLYADIPAHKRKSFEAFVMNTDGAQATAPLKEWVEPNAVKLDPAKHRGYEVKIGSIEPRRASRGRGGRMTRKKLTLNEIHAFIKDPLGRPYVPGSTVKGMLRSIYLQSLVHKRTAQPVRVPGHQTREHRQYGERFERKELRKSGRPNTRPQDAVNDLFQAIRVTDSPALRTSDLLICQKMDMNVHGKPDGLPLFRECLAPGTSISHRVVVDTSPTARGGWREGERFLETLAETAA

Secondary structure (DSSP, 8-state):
----EEEEEEEEE-SS-B--EEEEEE-TTS-EEETTEEEE--HHHHHHHS-HHHHHHHHHHHTT-STTTTT--HHHHHTTTT----HHHH--EEEEE-S-PPPPPEEPTTS-EE--------EEEEPB-TTS-B---HHHHHHHHHHHHHHHHHHHH-SS-----SS--HHHHHHHHHHHHHHHB----TT--TTSGGGBGGGGEEEPPPPPPPGGGEEEEEEEEE-TTS-EEEEEEEEEEEPTT-EEEEEEEEE-S-GGGT--HHHHHHHHTHHHHH-

Radius of gyration: 24.74 Å; chains: 1; bounding box: 57×39×81 Å